Protein AF-A0A0D3JGF8-F1 (afdb_monomer)

Secondary structure (DSSP, 8-state):
----S-------PPPPP---HHHHHHHHHHHHHHHHHHHHHHHHHHHHHHHHHHHHHTHHHHHHHHHHTT---HHHHHHHHHHHHHHHHHHHHHHHH-SSHHHHHHHHHHHHHHHHHHHHTT-TT-HHHHHHHHHHHHHHHHHHHHHHHHHHTS--SS---HHHHHHHHHHHHHHHHHHHHHHHHHHHHHHHHHHHHHHHHHHHHHHTTSSS----

Organism: Emiliania huxleyi (strain CCMP1516) (NCBI:txid280463)

Nearest PDB structures (foldseek):
  5m4y-assembly1_A  TM=3.225E-01  e=1.312E+00  Saccharomyces cerevisiae S288C
  4wpe-assembly1_A-2  TM=2.655E-01  e=8.029E+00  Saccharomyces cerevisiae S288C

Structure (mmCIF, N/CA/C/O backbone):
data_AF-A0A0D3JGF8-F1
#
_entry.id   AF-A0A0D3JGF8-F1
#
loop_
_atom_site.group_PDB
_atom_site.id
_atom_site.type_symbol
_atom_site.label_atom_id
_atom_site.label_alt_id
_atom_site.label_comp_id
_atom_site.label_asym_id
_atom_site.label_entity_id
_atom_site.label_seq_id
_atom_site.pdbx_PDB_ins_code
_atom_site.Cartn_x
_atom_site.Cartn_y
_atom_site.Cartn_z
_atom_site.occupancy
_atom_site.B_iso_or_equiv
_atom_site.auth_seq_id
_atom_site.auth_comp_id
_atom_site.auth_asym_id
_atom_site.auth_atom_id
_atom_site.pdbx_PDB_model_num
ATOM 1 N N . MET A 1 1 ? -3.438 25.442 80.326 1.00 42.72 1 MET A N 1
ATOM 2 C CA . MET A 1 1 ? -4.234 25.866 79.151 1.00 42.72 1 MET A CA 1
ATOM 3 C C . MET A 1 1 ? -3.564 25.322 77.895 1.00 42.72 1 MET A C 1
ATOM 5 O O . MET A 1 1 ? -2.968 26.062 77.124 1.00 42.72 1 MET A O 1
ATOM 9 N N . SER A 1 2 ? -3.590 23.997 77.747 1.00 45.72 2 SER A N 1
ATOM 10 C CA . SER A 1 2 ? -2.617 23.251 76.939 1.00 45.72 2 SER A CA 1
ATOM 11 C C . SER A 1 2 ? -3.347 22.205 76.095 1.00 45.72 2 SER A C 1
ATOM 13 O O . SER A 1 2 ? -3.330 21.027 76.420 1.00 45.72 2 SER A O 1
ATOM 15 N N . SER A 1 3 ? -4.081 22.627 75.066 1.00 42.47 3 SER A N 1
ATOM 16 C CA . SER A 1 3 ? -4.616 21.714 74.031 1.00 42.47 3 SER A CA 1
ATOM 17 C C . SER A 1 3 ? -5.158 22.486 72.832 1.00 42.47 3 SER A C 1
ATOM 19 O O . SER A 1 3 ? -6.232 22.221 72.309 1.00 42.47 3 SER A O 1
ATOM 21 N N . LEU A 1 4 ? -4.406 23.500 72.409 1.00 46.62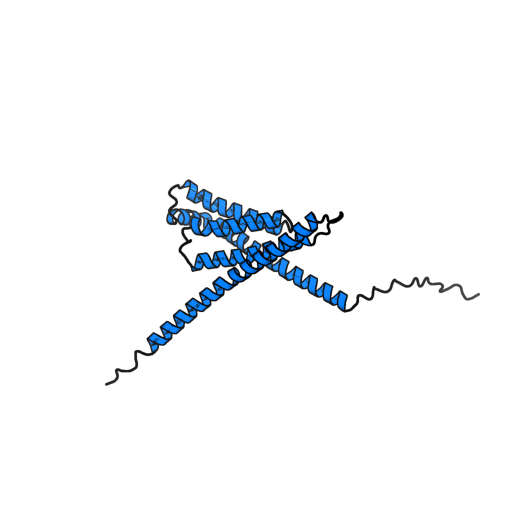 4 LEU A N 1
ATOM 22 C CA . LEU A 1 4 ? -4.720 24.326 71.244 1.00 46.62 4 LEU A CA 1
ATOM 23 C C . LEU A 1 4 ? -3.566 24.243 70.240 1.00 46.62 4 LEU A C 1
ATOM 25 O O . LEU A 1 4 ? -3.062 25.241 69.748 1.00 46.62 4 LEU A O 1
ATOM 29 N N . LYS A 1 5 ? -3.092 23.021 69.992 1.00 46.03 5 LYS A N 1
ATOM 30 C CA . LYS A 1 5 ? -2.238 22.660 68.861 1.00 46.03 5 LYS A CA 1
ATOM 31 C C . LYS A 1 5 ? -2.589 21.228 68.477 1.00 46.03 5 LYS A C 1
ATOM 33 O O . LYS A 1 5 ? -2.702 20.373 69.345 1.00 46.03 5 LYS A O 1
ATOM 38 N N . VAL A 1 6 ? -2.699 20.997 67.174 1.00 47.16 6 VAL A N 1
ATOM 39 C CA . VAL A 1 6 ? -2.878 19.688 66.527 1.00 47.16 6 VAL A CA 1
ATOM 40 C C . VAL A 1 6 ? -4.326 19.167 66.446 1.00 47.16 6 VAL A C 1
ATOM 42 O O . VAL A 1 6 ? -4.568 17.972 66.495 1.00 47.16 6 VAL A O 1
ATOM 45 N N . GLN A 1 7 ? -5.297 20.043 66.164 1.00 40.50 7 GLN A N 1
ATOM 46 C CA . GLN A 1 7 ? -6.367 19.679 65.215 1.00 40.50 7 GLN A CA 1
ATOM 47 C C . GLN A 1 7 ? -5.891 20.009 63.797 1.00 40.50 7 GLN A C 1
ATOM 49 O O . GLN A 1 7 ? -6.476 20.810 63.073 1.00 40.50 7 GLN A O 1
ATOM 54 N N . LEU A 1 8 ? -4.737 19.437 63.443 1.00 45.31 8 LEU A N 1
ATOM 55 C CA . LEU A 1 8 ? -4.291 19.376 62.066 1.00 45.31 8 LEU A CA 1
ATOM 56 C C . LEU A 1 8 ? -5.284 18.457 61.378 1.00 45.31 8 LEU A C 1
ATOM 58 O O . LEU A 1 8 ? -5.324 17.259 61.641 1.00 45.31 8 LEU A O 1
ATOM 62 N N . THR A 1 9 ? -6.120 19.086 60.569 1.00 49.16 9 THR A N 1
ATOM 63 C CA . THR A 1 9 ? -6.939 18.546 59.501 1.00 49.16 9 THR A CA 1
ATOM 64 C C . THR A 1 9 ? -6.175 17.454 58.757 1.00 49.16 9 THR A C 1
ATOM 66 O O . THR A 1 9 ? -5.599 17.675 57.696 1.00 49.16 9 THR A O 1
ATOM 69 N N . GLN A 1 10 ? -6.171 16.246 59.310 1.00 46.28 10 GLN A N 1
ATOM 70 C CA . GLN A 1 10 ? -5.845 15.027 58.598 1.00 46.28 10 GLN A CA 1
ATOM 71 C C . GLN A 1 10 ? -7.090 14.691 57.778 1.00 46.28 10 GLN A C 1
ATOM 73 O O . GLN A 1 10 ? -7.805 13.728 58.039 1.00 46.28 10 GLN A O 1
ATOM 78 N N . ALA A 1 11 ? -7.386 15.562 56.808 1.00 45.41 11 ALA A N 1
ATOM 79 C CA . ALA A 1 11 ? -8.197 15.198 55.668 1.00 45.41 11 ALA A CA 1
ATOM 80 C C . ALA A 1 11 ? -7.433 14.052 55.015 1.00 45.41 11 ALA A C 1
ATOM 82 O O . ALA A 1 11 ? -6.387 14.263 54.401 1.00 45.41 11 ALA A O 1
ATOM 83 N N . ALA A 1 12 ? -7.894 12.832 55.285 1.00 46.31 12 ALA A N 1
ATOM 84 C CA . ALA A 1 12 ? -7.382 11.624 54.682 1.00 46.31 12 ALA A CA 1
ATOM 85 C C . ALA A 1 12 ? -7.295 11.877 53.177 1.00 46.31 12 ALA A C 1
ATOM 87 O O . ALA A 1 12 ? -8.315 12.047 52.507 1.00 46.31 12 ALA A O 1
ATOM 88 N N . ALA A 1 13 ? -6.066 11.984 52.669 1.00 48.72 13 ALA A N 1
ATOM 89 C CA . ALA A 1 13 ? -5.835 12.014 51.241 1.00 48.72 13 ALA A CA 1
ATOM 90 C C . ALA A 1 13 ? -6.558 10.791 50.656 1.00 48.72 13 ALA A C 1
ATOM 92 O O . ALA A 1 13 ? -6.418 9.701 51.225 1.00 48.72 13 ALA A O 1
ATOM 93 N N . PRO A 1 14 ? -7.361 10.946 49.589 1.00 53.66 14 PRO A N 1
ATOM 94 C CA . PRO A 1 14 ? -8.032 9.812 48.979 1.00 53.66 14 PRO A CA 1
ATOM 95 C C . PRO A 1 14 ? -6.962 8.778 48.637 1.00 53.66 14 PRO A C 1
ATOM 97 O O . PRO A 1 14 ? -6.024 9.061 47.889 1.00 53.66 14 PRO A O 1
ATOM 100 N N . SER A 1 15 ? -7.065 7.599 49.252 1.00 54.75 15 SER A N 1
ATOM 101 C CA . SER A 1 15 ? -6.178 6.481 48.959 1.00 54.75 15 SER A CA 1
ATOM 102 C C . SER A 1 15 ? -6.185 6.260 47.446 1.00 54.75 15 SER A C 1
ATOM 104 O O . SER A 1 15 ? -7.280 6.229 46.869 1.00 54.75 15 SER A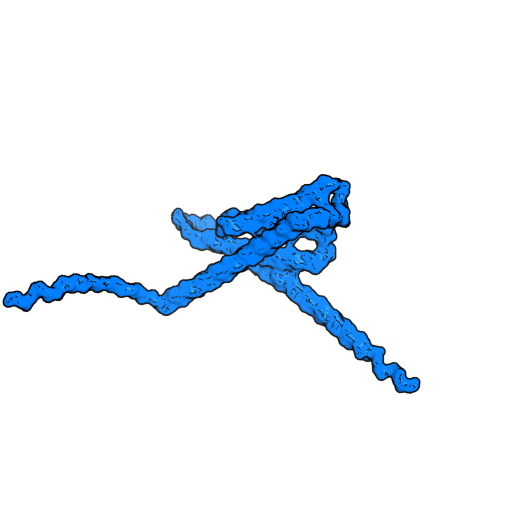 O 1
ATOM 106 N N . PRO A 1 16 ? -5.018 6.119 46.789 1.00 62.28 16 PRO A N 1
ATOM 107 C CA . PRO A 1 16 ? -4.984 5.858 45.359 1.00 62.28 16 PRO A CA 1
ATOM 108 C C . PRO A 1 16 ? -5.857 4.627 45.086 1.00 62.28 16 PRO A C 1
ATOM 110 O O . PRO A 1 16 ? -5.748 3.648 45.833 1.00 62.28 16 PRO A O 1
ATOM 113 N N . PRO A 1 17 ? -6.754 4.669 44.084 1.00 63.62 17 PRO A N 1
ATOM 114 C CA . PRO A 1 17 ? -7.660 3.560 43.827 1.00 63.62 17 PRO A CA 1
ATOM 115 C C . PRO A 1 17 ? -6.829 2.284 43.684 1.00 63.62 17 PRO A C 1
ATOM 117 O O . PRO A 1 17 ? -5.837 2.260 42.949 1.00 63.62 17 PRO A O 1
ATOM 120 N N . SER A 1 18 ? -7.196 1.230 44.414 1.00 66.31 18 SER A N 1
ATOM 121 C CA . SER A 1 18 ? -6.581 -0.091 44.306 1.00 66.31 18 SER A CA 1
ATOM 122 C C . SER A 1 18 ? -6.951 -0.698 42.952 1.00 66.31 18 SER A C 1
ATOM 124 O O . SER A 1 18 ? -7.802 -1.573 42.837 1.00 66.31 18 SER A O 1
ATOM 126 N N . ILE A 1 19 ? -6.320 -0.201 41.885 1.00 65.81 19 ILE A N 1
ATOM 127 C CA . ILE A 1 19 ? -6.439 -0.761 40.543 1.00 65.81 19 ILE A CA 1
ATOM 128 C C . ILE A 1 19 ? -6.022 -2.227 40.657 1.00 65.81 19 ILE A C 1
ATOM 130 O O . ILE A 1 19 ? -4.854 -2.521 40.947 1.00 65.81 19 ILE A O 1
ATOM 134 N N . SER A 1 20 ? -6.997 -3.121 40.476 1.00 82.94 20 SER A N 1
ATOM 135 C CA . SER A 1 20 ? -6.804 -4.564 40.575 1.00 82.94 20 SER A CA 1
ATOM 136 C C . SER A 1 20 ? -5.695 -5.010 39.619 1.00 82.94 20 SER A C 1
ATOM 138 O O . SER A 1 20 ? -5.464 -4.397 38.573 1.00 82.94 20 SER A O 1
ATOM 140 N N . PHE A 1 21 ? -4.985 -6.084 39.965 1.00 78.44 21 PHE A N 1
ATOM 141 C CA . PHE A 1 21 ? -3.920 -6.639 39.120 1.00 78.44 21 PHE A CA 1
ATOM 142 C C . PHE A 1 21 ? -4.392 -6.881 37.673 1.00 78.44 21 PHE A C 1
ATOM 144 O O . PHE A 1 21 ? -3.673 -6.579 36.722 1.00 78.44 21 PHE A O 1
ATOM 151 N N . VAL A 1 22 ? -5.638 -7.341 37.517 1.00 80.06 22 VAL A N 1
ATOM 152 C CA . VAL A 1 22 ? -6.300 -7.555 36.223 1.00 80.06 22 VAL A CA 1
ATOM 153 C C . VAL A 1 22 ? -6.391 -6.260 35.419 1.00 80.06 22 VAL A C 1
ATOM 155 O O . VAL A 1 22 ? -6.106 -6.252 34.224 1.00 80.06 22 VAL A O 1
ATOM 158 N N . GLU A 1 23 ? -6.746 -5.154 36.062 1.00 84.12 23 GLU A N 1
ATOM 159 C CA . GLU A 1 23 ? -6.919 -3.874 35.386 1.00 84.12 23 GLU A CA 1
ATOM 160 C C . GLU A 1 23 ? -5.565 -3.268 34.978 1.00 84.12 23 GLU A C 1
ATOM 162 O O . GLU A 1 23 ? -5.418 -2.776 33.860 1.00 84.12 23 GLU A O 1
ATOM 167 N N . ARG A 1 24 ? -4.522 -3.430 35.808 1.00 80.31 24 ARG A N 1
ATOM 168 C CA . ARG A 1 24 ? -3.139 -3.078 35.425 1.00 80.31 24 ARG A CA 1
ATOM 169 C C . ARG A 1 24 ? -2.655 -3.900 34.231 1.00 80.31 24 ARG A C 1
ATOM 171 O O . ARG A 1 24 ? -2.019 -3.357 33.329 1.00 80.31 24 ARG A O 1
ATOM 178 N N . TYR A 1 25 ? -2.968 -5.197 34.215 1.00 82.12 25 TYR A N 1
ATOM 179 C CA . TYR A 1 25 ? -2.613 -6.086 33.113 1.00 82.12 25 TYR A CA 1
ATOM 180 C C . TYR A 1 25 ? -3.316 -5.679 31.812 1.00 82.12 25 TYR A C 1
ATOM 182 O O . TYR A 1 25 ? -2.654 -5.550 30.784 1.00 82.12 25 TYR A O 1
ATOM 190 N N . LYS A 1 26 ? -4.624 -5.388 31.853 1.00 84.50 26 LYS A N 1
ATOM 191 C CA . LYS A 1 26 ? -5.373 -4.886 30.688 1.00 84.50 26 LYS A CA 1
ATOM 192 C C . LYS A 1 26 ? -4.767 -3.603 30.125 1.00 84.50 26 LYS A C 1
ATOM 194 O O . LYS A 1 26 ? -4.520 -3.540 28.927 1.00 84.50 26 LYS A O 1
ATOM 199 N N . VAL A 1 27 ? -4.473 -2.617 30.976 1.00 83.50 27 VAL A N 1
ATOM 200 C CA . VAL A 1 27 ? -3.862 -1.345 30.546 1.00 83.50 27 VAL A CA 1
ATOM 201 C C . VAL A 1 27 ? -2.505 -1.584 29.881 1.00 83.50 27 VAL A C 1
ATOM 203 O O . VAL A 1 27 ? -2.231 -1.034 28.815 1.00 83.50 27 VAL A O 1
ATOM 206 N N . ALA A 1 28 ? -1.664 -2.443 30.465 1.00 80.06 28 ALA A N 1
ATOM 207 C CA . ALA A 1 28 ? -0.361 -2.776 29.896 1.00 80.06 28 ALA A CA 1
ATOM 208 C C . ALA A 1 28 ? -0.473 -3.506 28.544 1.00 80.06 28 ALA A C 1
ATOM 210 O O . ALA A 1 28 ? 0.322 -3.254 27.634 1.00 80.06 28 ALA A O 1
ATOM 211 N N . VAL A 1 29 ? -1.451 -4.402 28.393 1.00 82.56 29 VAL A N 1
ATOM 212 C CA . VAL A 1 29 ? -1.719 -5.110 27.134 1.00 82.56 29 VAL A CA 1
ATOM 213 C C . VAL A 1 29 ? -2.239 -4.149 26.065 1.00 82.56 29 VAL A C 1
ATOM 215 O O . VAL A 1 29 ? -1.703 -4.144 24.958 1.00 82.56 29 VAL A O 1
ATOM 218 N N . GLU A 1 30 ? -3.204 -3.292 26.396 1.00 82.75 30 GLU A N 1
ATOM 219 C CA . GLU A 1 30 ? -3.773 -2.299 25.476 1.00 82.75 30 GLU A CA 1
ATOM 220 C C . GLU A 1 30 ? -2.695 -1.322 24.984 1.00 82.75 30 GLU A C 1
ATOM 222 O O . GLU A 1 30 ? -2.578 -1.063 23.787 1.00 82.75 30 GLU A O 1
ATOM 227 N N . ALA A 1 31 ? -1.819 -0.855 25.881 1.00 79.25 31 ALA A N 1
ATOM 228 C CA . ALA A 1 31 ? -0.688 -0.001 25.523 1.00 79.25 31 ALA A CA 1
ATOM 229 C C . ALA A 1 31 ? 0.267 -0.685 24.528 1.00 79.25 31 ALA A C 1
ATOM 231 O O . ALA A 1 31 ? 0.696 -0.071 23.549 1.00 79.25 31 ALA A O 1
ATOM 232 N N . ARG A 1 32 ? 0.572 -1.976 24.730 1.00 79.25 32 ARG A N 1
ATOM 233 C CA . ARG A 1 32 ? 1.415 -2.750 23.801 1.00 79.25 32 ARG A CA 1
ATOM 234 C C . ARG A 1 32 ? 0.742 -2.965 22.450 1.00 79.25 32 ARG A C 1
ATOM 236 O O . ARG A 1 32 ? 1.424 -2.928 21.428 1.00 79.25 32 ARG A O 1
ATOM 243 N N . ILE A 1 33 ? -0.563 -3.220 22.438 1.00 79.94 33 ILE A N 1
ATOM 244 C CA . ILE A 1 33 ? -1.342 -3.375 21.205 1.00 79.94 33 ILE A CA 1
ATOM 245 C C . ILE A 1 33 ? -1.317 -2.058 20.424 1.00 79.94 33 ILE A C 1
ATOM 247 O O . ILE A 1 33 ? -0.903 -2.048 19.265 1.00 79.94 33 ILE A O 1
ATOM 251 N N . ASN A 1 34 ? -1.624 -0.939 21.080 1.00 80.69 34 ASN A N 1
ATOM 252 C CA . ASN A 1 34 ? -1.587 0.389 20.471 1.00 80.69 34 ASN A CA 1
ATOM 253 C C . ASN A 1 34 ? -0.207 0.732 19.903 1.00 80.69 34 ASN A C 1
ATOM 255 O O . ASN A 1 34 ? -0.116 1.188 18.765 1.00 80.69 34 ASN A O 1
ATOM 259 N N . LEU A 1 35 ? 0.873 0.433 20.632 1.00 84.31 35 LEU A N 1
ATOM 260 C CA . LEU A 1 35 ? 2.232 0.662 20.142 1.00 84.31 35 LEU A CA 1
ATOM 261 C C . LEU A 1 35 ? 2.517 -0.112 18.850 1.00 84.31 35 LEU A C 1
ATOM 263 O O . LEU A 1 35 ? 3.026 0.468 17.895 1.00 84.31 35 LEU A O 1
ATOM 267 N N . LYS A 1 36 ? 2.159 -1.402 18.785 1.00 85.50 36 LYS A N 1
ATOM 268 C CA . LYS A 1 36 ? 2.354 -2.216 17.572 1.00 85.50 36 LYS A CA 1
ATOM 269 C C . LYS A 1 36 ? 1.635 -1.612 16.370 1.00 85.50 36 LYS A C 1
ATOM 271 O O . LYS A 1 36 ? 2.197 -1.584 15.280 1.00 85.50 36 LYS A O 1
ATOM 276 N N . HIS A 1 37 ? 0.416 -1.115 16.567 1.00 82.44 37 HIS A N 1
ATOM 277 C CA . HIS A 1 37 ? -0.361 -0.497 15.497 1.00 82.44 37 HIS A CA 1
ATOM 278 C C . HIS A 1 37 ? 0.215 0.846 15.053 1.00 82.44 37 HIS A C 1
ATOM 280 O O . HIS A 1 37 ? 0.275 1.104 13.853 1.00 82.44 37 HIS A O 1
ATOM 286 N N . VAL A 1 38 ? 0.690 1.669 15.990 1.00 86.38 38 VAL A N 1
ATOM 287 C CA . VAL A 1 38 ? 1.372 2.930 15.671 1.00 86.38 38 VAL A CA 1
ATOM 288 C C . VAL A 1 38 ? 2.652 2.662 14.887 1.00 86.38 38 VAL A C 1
ATOM 290 O O . VAL A 1 38 ? 2.858 3.266 13.840 1.00 86.38 38 VAL A O 1
ATOM 293 N N . VAL A 1 39 ? 3.475 1.711 15.333 1.00 87.81 39 VAL A N 1
ATOM 294 C CA . VAL A 1 39 ? 4.715 1.347 14.636 1.00 87.81 39 VAL A CA 1
ATOM 295 C C . VAL A 1 39 ? 4.412 0.793 13.244 1.00 87.81 39 VAL A C 1
ATOM 297 O O . VAL A 1 39 ? 5.001 1.258 12.277 1.00 87.81 39 VAL A O 1
ATOM 300 N N . ALA A 1 40 ? 3.457 -0.133 13.107 1.00 87.38 40 ALA A N 1
ATOM 301 C CA . ALA A 1 40 ? 3.073 -0.673 11.802 1.00 87.38 40 ALA A CA 1
ATOM 302 C C . ALA A 1 40 ? 2.574 0.424 10.847 1.00 87.38 40 ALA A C 1
ATOM 304 O O . ALA A 1 40 ? 2.971 0.460 9.685 1.00 87.38 40 ALA A O 1
ATOM 305 N N . LYS A 1 41 ? 1.746 1.349 11.347 1.00 90.69 41 LYS A N 1
ATOM 306 C CA . LYS A 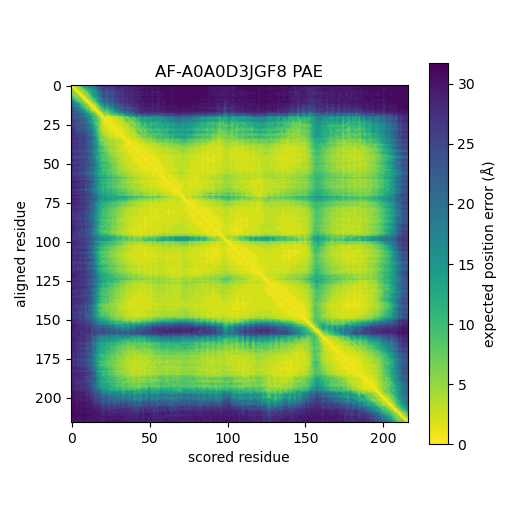1 41 ? 1.263 2.505 10.587 1.00 90.69 41 LYS A CA 1
ATOM 307 C C . LYS A 1 41 ? 2.422 3.387 10.117 1.00 90.69 41 LYS A C 1
ATOM 309 O O . LYS A 1 41 ? 2.462 3.746 8.947 1.00 90.69 41 LYS A O 1
ATOM 314 N N . LEU A 1 42 ? 3.361 3.711 11.007 1.00 92.62 42 LEU A N 1
ATOM 315 C CA . LEU A 1 42 ? 4.524 4.537 10.679 1.00 92.62 42 LEU A CA 1
ATOM 316 C C . LEU A 1 42 ? 5.454 3.858 9.676 1.00 92.62 42 LEU A C 1
ATOM 318 O O . LEU A 1 42 ? 5.909 4.526 8.760 1.00 92.62 42 LEU A O 1
ATOM 322 N N . LEU A 1 43 ? 5.700 2.553 9.810 1.00 93.31 43 LEU A N 1
ATOM 323 C CA . LEU A 1 43 ? 6.528 1.802 8.864 1.00 93.31 43 LEU A CA 1
ATOM 324 C C . LEU A 1 43 ? 5.914 1.797 7.462 1.00 93.31 43 LEU A C 1
ATOM 326 O O . LEU A 1 43 ? 6.614 2.081 6.499 1.00 93.31 43 LEU A O 1
ATOM 330 N N . ILE A 1 44 ? 4.604 1.556 7.352 1.00 92.12 44 ILE A N 1
ATOM 331 C CA . ILE A 1 44 ? 3.901 1.599 6.062 1.00 92.12 44 ILE A CA 1
ATOM 332 C C . ILE A 1 44 ? 3.948 3.005 5.457 1.00 92.12 44 ILE A C 1
ATOM 334 O O . ILE A 1 44 ? 4.263 3.157 4.282 1.00 92.12 44 ILE A O 1
ATOM 338 N N . VAL A 1 45 ? 3.667 4.041 6.252 1.00 94.50 45 VAL A N 1
ATOM 339 C CA . VAL A 1 45 ? 3.761 5.437 5.794 1.00 94.50 45 VAL A CA 1
ATOM 340 C C . VAL A 1 45 ? 5.187 5.763 5.344 1.00 94.50 45 VAL A C 1
ATOM 342 O O . VAL A 1 45 ? 5.359 6.375 4.295 1.00 94.50 45 VAL A O 1
ATOM 345 N N . ALA A 1 46 ? 6.199 5.320 6.092 1.00 95.56 46 ALA A N 1
ATOM 346 C CA . ALA A 1 46 ? 7.599 5.532 5.752 1.00 95.56 46 ALA A CA 1
ATOM 347 C C . ALA A 1 46 ? 7.963 4.895 4.407 1.00 95.56 46 ALA A C 1
ATOM 349 O O . ALA A 1 46 ? 8.617 5.560 3.617 1.00 95.56 46 ALA A O 1
ATOM 350 N N . THR A 1 47 ? 7.480 3.684 4.101 1.00 94.62 47 THR A N 1
ATOM 351 C CA . THR A 1 47 ? 7.700 3.035 2.794 1.00 94.62 47 THR A CA 1
ATOM 352 C C . THR A 1 47 ? 7.216 3.901 1.628 1.00 94.62 47 THR A C 1
ATOM 354 O O . THR A 1 47 ? 7.938 4.085 0.653 1.00 94.62 47 THR A O 1
ATOM 357 N N . PHE A 1 48 ? 6.018 4.486 1.725 1.00 95.75 48 PHE A N 1
ATOM 358 C CA . PHE A 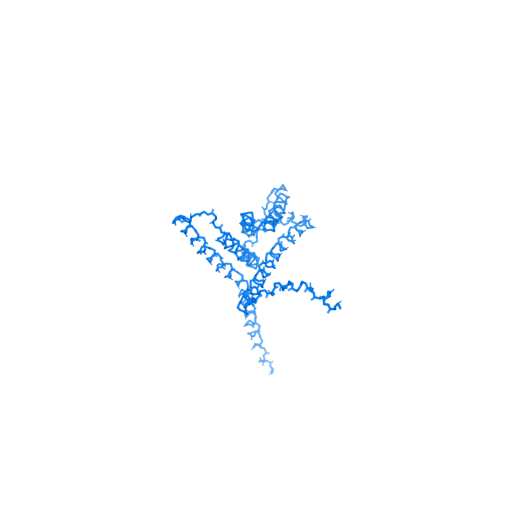1 48 ? 5.484 5.340 0.654 1.00 95.75 48 PHE A CA 1
ATOM 359 C C . PHE A 1 48 ? 6.146 6.715 0.591 1.00 95.75 48 PHE A C 1
ATOM 361 O O . PHE A 1 48 ? 6.305 7.274 -0.491 1.00 95.75 48 PHE A O 1
ATOM 368 N N . VAL A 1 49 ? 6.543 7.272 1.736 1.00 96.00 49 VAL A N 1
ATOM 369 C CA . VAL A 1 49 ? 7.305 8.527 1.773 1.00 96.00 49 VAL A CA 1
ATOM 370 C C . VAL A 1 49 ? 8.694 8.327 1.167 1.00 96.00 49 VAL A C 1
ATOM 372 O O . VAL A 1 49 ? 9.139 9.161 0.387 1.00 96.00 49 VAL A O 1
ATOM 375 N N . GLU A 1 50 ? 9.366 7.222 1.484 1.00 96.50 50 GLU A N 1
ATOM 376 C CA . GLU A 1 50 ? 10.646 6.849 0.886 1.00 96.50 50 GLU A CA 1
ATOM 377 C C . GLU A 1 50 ? 10.525 6.699 -0.635 1.00 96.50 50 GLU A C 1
ATOM 379 O O . GLU A 1 50 ? 11.336 7.263 -1.365 1.00 96.50 50 GLU A O 1
ATOM 384 N N . ASP A 1 51 ? 9.496 6.002 -1.126 1.00 94.12 51 ASP A N 1
ATOM 385 C CA . ASP A 1 51 ? 9.253 5.827 -2.563 1.00 94.12 51 ASP A CA 1
ATOM 386 C C . ASP A 1 51 ? 8.966 7.163 -3.267 1.00 94.12 51 ASP A C 1
ATOM 388 O O . ASP A 1 51 ? 9.595 7.479 -4.279 1.00 94.12 51 ASP A O 1
ATOM 392 N N . ALA A 1 52 ? 8.128 8.014 -2.669 1.00 95.38 52 ALA A N 1
ATOM 393 C CA . ALA A 1 52 ? 7.882 9.373 -3.145 1.00 95.38 52 ALA A CA 1
ATOM 394 C C . ALA A 1 52 ? 9.179 10.200 -3.229 1.00 95.38 52 ALA A C 1
ATOM 396 O O . ALA A 1 52 ? 9.456 10.836 -4.248 1.00 95.38 52 ALA A O 1
ATOM 397 N N . LEU A 1 53 ? 10.016 10.159 -2.188 1.00 96.25 53 LEU A N 1
ATOM 398 C CA . LEU A 1 53 ? 11.318 10.829 -2.190 1.00 96.25 53 LEU A CA 1
ATOM 399 C C . LEU A 1 53 ? 12.258 10.241 -3.243 1.00 96.25 53 LEU A C 1
ATOM 401 O O . LEU A 1 53 ? 12.965 10.988 -3.916 1.00 96.25 53 LEU A O 1
ATOM 405 N N . ARG A 1 54 ? 12.245 8.920 -3.437 1.00 94.88 54 ARG A N 1
ATOM 406 C CA . ARG A 1 54 ? 13.029 8.259 -4.480 1.00 94.88 54 ARG A CA 1
ATOM 407 C C . ARG A 1 54 ? 12.633 8.777 -5.854 1.00 94.88 54 ARG A C 1
ATOM 409 O O . ARG A 1 54 ? 13.513 9.143 -6.628 1.00 94.88 54 ARG A O 1
ATOM 416 N N . VAL A 1 55 ? 11.336 8.852 -6.153 1.00 95.31 55 VAL A N 1
ATOM 417 C CA . VAL A 1 55 ? 10.830 9.412 -7.415 1.00 95.31 55 VAL A CA 1
ATOM 418 C C . VAL A 1 55 ? 11.263 10.867 -7.572 1.00 95.31 55 VAL A C 1
ATOM 420 O O . VAL A 1 55 ? 11.711 11.248 -8.650 1.00 95.31 55 VAL A O 1
ATOM 423 N N . LEU A 1 56 ? 11.187 11.665 -6.504 1.00 95.38 56 LEU A N 1
ATOM 424 C CA . LEU A 1 56 ? 11.579 13.073 -6.529 1.00 95.38 56 LEU A CA 1
ATOM 425 C C . LEU A 1 56 ? 13.075 13.255 -6.829 1.00 95.38 56 LEU A C 1
ATOM 427 O O . LEU A 1 56 ? 13.438 14.046 -7.696 1.00 95.38 56 LEU A O 1
ATOM 431 N N . PHE A 1 57 ? 13.945 12.508 -6.146 1.00 97.19 57 PHE A N 1
ATOM 432 C CA . PHE A 1 57 ? 15.396 12.628 -6.314 1.00 97.19 57 PHE A CA 1
ATOM 433 C C . PHE A 1 57 ? 15.924 11.942 -7.576 1.00 97.19 57 PHE A C 1
ATOM 435 O O . PHE A 1 57 ? 16.977 12.320 -8.081 1.00 97.19 57 PHE A O 1
ATOM 442 N N . THR A 1 58 ? 15.199 10.958 -8.109 1.00 95.88 58 THR A N 1
ATOM 443 C CA . THR A 1 58 ? 15.583 10.219 -9.324 1.00 95.88 58 THR A CA 1
ATOM 444 C C . THR A 1 58 ? 14.674 10.528 -10.509 1.00 95.88 58 THR A C 1
ATOM 446 O O . THR A 1 58 ? 14.557 9.721 -11.426 1.00 95.88 58 THR A O 1
ATOM 449 N N . PHE A 1 59 ? 14.043 11.705 -10.528 1.00 94.69 59 PHE A N 1
ATOM 450 C CA . PHE A 1 59 ? 12.974 12.022 -11.477 1.00 94.69 59 PHE A CA 1
ATOM 451 C C . PHE A 1 59 ? 13.364 11.807 -12.950 1.00 94.69 59 PHE A C 1
ATOM 453 O O . PHE A 1 59 ? 12.600 11.211 -13.703 1.00 94.69 59 PHE A O 1
ATOM 460 N N . GLY A 1 60 ? 14.583 12.187 -13.352 1.00 93.81 60 GLY A N 1
ATOM 461 C CA . GLY A 1 60 ? 15.076 11.936 -14.715 1.00 93.81 60 GLY A CA 1
ATOM 462 C C . GLY A 1 60 ? 15.190 10.444 -15.062 1.00 93.81 60 GLY A C 1
ATOM 463 O O . GLY A 1 60 ? 14.839 10.029 -16.163 1.00 93.81 60 GLY A O 1
ATOM 464 N N . VAL A 1 61 ? 15.590 9.610 -14.097 1.00 94.94 61 VAL A N 1
ATOM 465 C CA . VAL A 1 61 ? 15.618 8.145 -14.256 1.00 94.94 61 VAL A CA 1
ATOM 466 C C . VAL A 1 61 ? 14.199 7.593 -14.388 1.00 94.94 61 VAL A C 1
ATOM 468 O O . VAL A 1 61 ? 13.962 6.667 -15.164 1.00 94.94 61 VAL A O 1
ATOM 471 N N . GLN A 1 62 ? 13.231 8.182 -13.681 1.00 94.62 62 GLN A N 1
ATOM 472 C CA . GLN A 1 62 ? 11.824 7.802 -13.805 1.00 94.62 62 GLN A CA 1
ATOM 473 C C . GLN A 1 62 ? 11.260 8.151 -15.185 1.00 94.62 62 GLN A C 1
ATOM 475 O O . GLN A 1 62 ? 10.563 7.326 -15.771 1.00 94.62 62 GLN A O 1
ATOM 480 N N . GLN A 1 63 ? 11.612 9.313 -15.742 1.00 95.00 63 GLN A N 1
ATOM 481 C CA . GLN A 1 63 ? 11.225 9.689 -17.107 1.00 95.00 63 GLN A CA 1
ATOM 482 C C . GLN A 1 63 ? 11.758 8.683 -18.135 1.00 95.00 63 GLN A C 1
ATOM 484 O O . GLN A 1 63 ? 10.987 8.161 -18.937 1.00 95.00 63 GLN A O 1
ATOM 489 N N . GLN A 1 64 ? 13.044 8.330 -18.050 1.00 94.69 64 GLN A N 1
ATOM 490 C CA . GLN A 1 64 ? 13.640 7.314 -18.922 1.00 94.69 64 GLN A CA 1
ATOM 491 C C . GLN A 1 64 ? 12.988 5.934 -18.727 1.00 94.69 64 GLN A C 1
ATOM 493 O O . GLN A 1 64 ? 12.774 5.192 -19.683 1.00 94.69 64 GLN A O 1
ATOM 498 N N . SER A 1 65 ? 12.616 5.587 -17.493 1.00 93.38 65 SER A N 1
ATOM 499 C CA . SER A 1 65 ? 11.910 4.334 -17.207 1.00 93.38 65 SER A CA 1
ATOM 500 C C . SER A 1 65 ? 10.530 4.286 -17.872 1.00 93.38 65 SER A C 1
ATOM 502 O O . SER A 1 65 ? 10.113 3.219 -18.315 1.00 93.38 65 SER A O 1
ATOM 504 N N . MET A 1 66 ? 9.833 5.423 -17.992 1.00 95.50 66 MET A N 1
ATOM 505 C CA . MET A 1 66 ? 8.563 5.501 -18.728 1.00 95.50 66 MET A CA 1
ATOM 506 C C . MET A 1 66 ? 8.753 5.303 -20.234 1.00 95.50 66 MET A C 1
ATOM 508 O O . MET A 1 66 ? 7.930 4.648 -20.872 1.00 95.50 66 MET A O 1
ATOM 512 N N . GLU A 1 67 ? 9.837 5.825 -20.800 1.00 94.06 67 GLU A N 1
ATOM 513 C CA . GLU A 1 67 ? 10.182 5.584 -22.202 1.00 94.06 67 GLU A CA 1
ATOM 514 C C . GLU A 1 67 ? 10.424 4.089 -22.461 1.00 94.06 67 GLU A C 1
ATOM 516 O O . GLU A 1 67 ? 9.814 3.506 -23.356 1.00 94.06 67 GLU A O 1
ATOM 521 N N . ILE A 1 68 ? 11.223 3.439 -21.607 1.00 94.12 68 ILE A N 1
ATOM 522 C CA . ILE A 1 68 ? 11.517 1.998 -21.692 1.00 94.12 68 ILE A CA 1
ATOM 523 C C . ILE A 1 68 ? 10.255 1.147 -21.484 1.00 94.12 68 ILE A C 1
ATOM 525 O O . ILE A 1 68 ? 10.097 0.110 -22.127 1.00 94.12 68 ILE A O 1
ATOM 529 N N . ALA A 1 69 ? 9.336 1.584 -20.618 1.00 91.94 69 ALA A N 1
ATOM 530 C CA . ALA A 1 69 ? 8.063 0.904 -20.380 1.00 91.94 69 ALA A CA 1
ATOM 531 C C . ALA A 1 69 ? 7.100 0.955 -21.586 1.00 91.94 69 ALA A C 1
ATOM 533 O O . ALA A 1 69 ? 6.079 0.269 -21.574 1.00 91.94 69 ALA A O 1
ATOM 534 N N . GLY A 1 70 ? 7.418 1.728 -22.633 1.00 92.44 70 GLY A N 1
ATOM 535 C CA . GLY A 1 70 ? 6.654 1.777 -23.881 1.00 92.44 70 GLY A CA 1
ATOM 536 C C . GLY A 1 70 ? 5.654 2.931 -23.974 1.00 92.44 70 GLY A C 1
ATOM 537 O O . GLY A 1 70 ? 4.794 2.925 -24.857 1.00 92.44 70 GLY A O 1
ATOM 538 N N . TRP A 1 71 ? 5.745 3.937 -23.098 1.00 94.00 71 TRP A N 1
ATOM 539 C CA . TRP A 1 71 ? 4.923 5.141 -23.220 1.00 94.00 71 TRP A CA 1
ATOM 540 C C . TRP A 1 71 ? 5.423 6.005 -24.382 1.00 94.00 71 TRP A C 1
ATOM 542 O O . TRP A 1 71 ? 6.567 6.447 -24.394 1.00 94.00 71 TRP A O 1
ATOM 552 N N . THR A 1 72 ? 4.563 6.275 -25.363 1.00 90.62 72 THR A N 1
ATOM 553 C CA .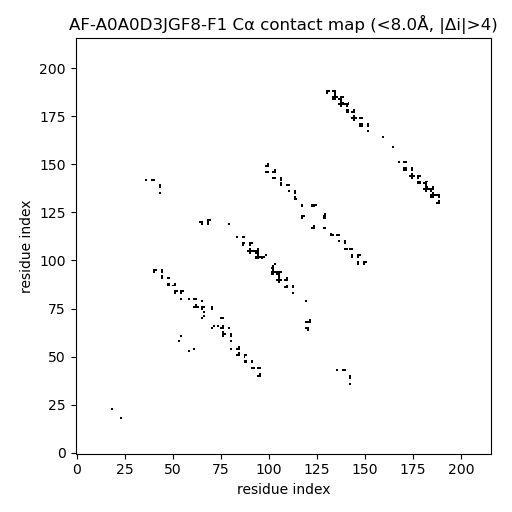 THR A 1 72 ? 4.956 6.939 -26.621 1.00 90.62 72 THR A CA 1
ATOM 554 C C . THR A 1 72 ? 4.984 8.466 -26.549 1.00 90.62 72 THR A C 1
ATOM 556 O O . THR A 1 72 ? 5.600 9.109 -27.394 1.00 90.62 72 THR A O 1
ATOM 559 N N . SER A 1 73 ? 4.310 9.066 -25.564 1.00 93.38 73 SER A N 1
ATOM 560 C CA . SER A 1 73 ? 4.215 10.522 -25.431 1.00 93.38 73 SER A CA 1
ATOM 561 C C . SER A 1 73 ? 5.215 11.058 -24.399 1.00 93.38 73 SER A C 1
ATOM 563 O O . SER A 1 73 ? 5.130 10.661 -23.234 1.00 93.38 73 SER A O 1
ATOM 565 N N . PRO A 1 74 ? 6.074 12.035 -24.758 1.00 90.62 74 PRO A N 1
ATOM 566 C CA . PRO A 1 74 ? 6.999 12.680 -23.819 1.00 90.62 74 PRO A CA 1
ATOM 567 C C . PRO A 1 74 ? 6.304 13.342 -22.621 1.00 90.62 74 PRO A C 1
ATOM 569 O O . PRO A 1 74 ? 6.853 13.423 -21.522 1.00 90.62 74 PRO A O 1
ATOM 572 N N . ALA A 1 75 ? 5.059 13.793 -22.807 1.00 94.50 75 ALA A N 1
ATOM 573 C CA . ALA A 1 75 ? 4.263 14.338 -21.713 1.00 94.50 75 ALA A CA 1
ATOM 574 C C . ALA A 1 75 ? 3.975 13.270 -20.645 1.00 94.50 75 ALA A C 1
ATOM 576 O O . ALA A 1 75 ? 4.070 13.550 -19.451 1.00 94.50 75 ALA A O 1
ATOM 577 N N . LEU A 1 76 ? 3.684 12.029 -21.056 1.00 94.06 76 LEU A N 1
ATOM 578 C CA . LEU A 1 76 ? 3.411 10.924 -20.132 1.00 94.06 76 LEU A CA 1
ATOM 579 C C . LEU A 1 76 ? 4.650 10.522 -19.335 1.00 94.06 76 LEU A C 1
ATOM 581 O O . LEU A 1 76 ? 4.515 10.175 -18.164 1.00 94.06 76 LEU A O 1
ATOM 585 N N . HIS A 1 77 ? 5.848 10.666 -19.912 1.00 93.81 77 HIS A N 1
ATOM 586 C CA . HIS A 1 77 ? 7.102 10.418 -19.193 1.00 93.81 77 HIS A CA 1
ATOM 587 C C . HIS A 1 77 ? 7.250 11.306 -17.960 1.00 93.81 77 HIS A C 1
ATOM 589 O O . HIS A 1 77 ? 7.864 10.895 -16.986 1.00 93.81 77 HIS A O 1
ATOM 595 N N . THR A 1 78 ? 6.658 12.501 -17.984 1.00 94.50 78 THR A N 1
ATOM 596 C CA . THR A 1 78 ? 6.706 13.465 -16.878 1.00 94.50 78 THR A CA 1
ATOM 597 C C . THR A 1 78 ? 5.465 13.367 -15.988 1.00 94.50 78 THR A C 1
ATOM 599 O O . THR A 1 78 ? 5.573 13.388 -14.764 1.00 94.50 78 THR A O 1
ATOM 602 N N . LEU A 1 79 ? 4.277 13.221 -16.582 1.00 96.06 79 LEU A N 1
ATOM 603 C CA . LEU A 1 79 ? 3.014 13.172 -15.843 1.00 96.06 79 LEU A CA 1
ATOM 604 C C . LEU A 1 79 ? 2.881 11.919 -14.972 1.00 96.06 79 LEU A C 1
ATOM 606 O O . LEU A 1 79 ? 2.350 12.018 -13.870 1.00 96.06 79 LEU A O 1
ATOM 610 N N . LEU A 1 80 ? 3.360 10.757 -15.425 1.00 95.75 80 LEU A N 1
ATOM 611 C CA . LEU A 1 80 ? 3.226 9.502 -14.678 1.00 95.75 80 LEU A CA 1
ATOM 612 C C . LEU A 1 80 ? 4.090 9.474 -13.401 1.00 95.75 80 LEU A C 1
ATOM 614 O O . LEU A 1 80 ? 3.544 9.183 -12.332 1.00 95.75 80 LEU A O 1
ATOM 618 N N . PRO A 1 81 ? 5.379 9.868 -13.425 1.00 95.50 81 PRO A N 1
ATOM 619 C CA . PRO A 1 81 ? 6.149 10.048 -12.198 1.00 95.50 81 PRO A CA 1
ATOM 620 C C . PRO A 1 81 ? 5.572 11.136 -11.280 1.00 95.50 81 PRO A C 1
ATOM 622 O O . PRO A 1 81 ? 5.521 10.938 -10.068 1.00 95.50 81 PRO A O 1
ATOM 625 N N . LEU A 1 82 ? 5.056 12.252 -11.811 1.00 96.31 82 LEU A N 1
ATOM 626 C CA . LEU A 1 82 ? 4.379 13.263 -10.980 1.00 96.31 82 LEU A CA 1
ATOM 627 C C . LEU A 1 82 ? 3.107 12.719 -10.318 1.00 96.31 82 LEU A C 1
ATOM 629 O O . LEU A 1 82 ? 2.862 12.989 -9.143 1.00 96.31 82 LEU A O 1
ATOM 633 N N . LEU A 1 83 ? 2.322 11.921 -11.044 1.00 96.12 83 LEU A N 1
ATOM 634 C CA . LEU A 1 83 ? 1.156 11.231 -10.500 1.00 96.12 83 LEU A CA 1
ATOM 635 C C . LEU A 1 83 ? 1.572 10.279 -9.377 1.00 96.12 83 LEU A C 1
ATOM 637 O O . LEU A 1 83 ? 0.935 10.277 -8.326 1.00 96.12 83 LEU A O 1
ATOM 641 N N . SER A 1 84 ? 2.662 9.528 -9.562 1.00 95.50 84 SER A N 1
ATOM 642 C CA . SER A 1 84 ? 3.198 8.653 -8.515 1.00 95.50 84 SER A CA 1
ATOM 643 C C . SER A 1 84 ? 3.561 9.430 -7.254 1.00 95.50 84 SER A C 1
ATOM 645 O O . SER A 1 84 ? 3.171 9.037 -6.156 1.00 95.50 84 SER A O 1
ATOM 647 N N . LEU A 1 85 ? 4.222 10.579 -7.407 1.00 96.62 85 LEU A N 1
ATOM 648 C CA . LEU A 1 85 ? 4.608 11.435 -6.295 1.00 96.62 85 LEU A CA 1
ATOM 649 C C . LEU A 1 85 ? 3.370 11.960 -5.557 1.00 96.62 85 LEU A C 1
ATOM 651 O O . LEU A 1 85 ? 3.314 11.919 -4.326 1.00 96.62 85 LEU A O 1
ATOM 655 N N . ALA A 1 86 ? 2.361 12.411 -6.306 1.00 97.25 86 ALA A N 1
ATOM 656 C CA . ALA A 1 86 ? 1.125 12.959 -5.761 1.00 97.25 86 ALA A CA 1
ATOM 657 C C . ALA A 1 86 ? 0.304 11.901 -5.010 1.00 97.25 86 ALA A C 1
ATOM 659 O O . ALA A 1 86 ? -0.101 12.135 -3.872 1.00 97.25 86 ALA A O 1
ATOM 660 N N . VAL A 1 87 ? 0.085 10.732 -5.618 1.00 97.12 87 VAL A N 1
ATOM 661 C CA . VAL A 1 87 ? -0.709 9.640 -5.036 1.00 97.12 87 VAL A CA 1
ATOM 662 C C . VAL A 1 87 ? -0.054 9.107 -3.766 1.00 97.12 87 VAL A C 1
ATOM 664 O O . VAL A 1 87 ? -0.731 8.949 -2.750 1.00 97.12 87 VAL A O 1
ATOM 667 N N . GLN A 1 88 ? 1.261 8.888 -3.791 1.00 96.31 88 GLN A N 1
ATOM 668 C CA . GLN A 1 88 ? 1.989 8.356 -2.642 1.00 96.31 88 GLN A CA 1
ATOM 669 C C . GLN A 1 88 ? 2.066 9.361 -1.496 1.00 96.31 88 GLN A C 1
ATOM 671 O O . GLN A 1 88 ? 1.766 9.006 -0.357 1.00 96.31 88 GLN A O 1
ATOM 676 N N . SER A 1 89 ? 2.359 10.631 -1.791 1.00 96.62 89 SER A N 1
ATOM 677 C CA . SER A 1 89 ? 2.390 11.690 -0.774 1.00 96.62 89 SER A CA 1
ATOM 678 C C . SER A 1 89 ? 1.005 11.920 -0.166 1.00 96.62 89 SER A C 1
ATOM 680 O O . SER A 1 89 ? 0.858 11.945 1.054 1.00 96.62 89 SER A O 1
ATOM 682 N N . CYS A 1 90 ? -0.035 12.037 -0.998 1.00 96.31 90 CYS A N 1
ATOM 683 C CA . CYS A 1 90 ? -1.405 12.246 -0.532 1.00 96.31 90 CYS A CA 1
ATOM 684 C C . CYS A 1 90 ? -1.915 11.047 0.277 1.00 96.31 90 CYS A C 1
ATOM 686 O O . CYS A 1 90 ? -2.431 11.221 1.381 1.00 96.31 90 CYS A O 1
ATOM 688 N N . GLY A 1 91 ? -1.720 9.827 -0.229 1.00 95.94 91 GLY A N 1
ATOM 689 C CA . GLY A 1 91 ? -2.117 8.604 0.457 1.00 95.94 91 GLY A CA 1
ATOM 690 C C . GLY A 1 91 ? -1.411 8.440 1.802 1.00 95.94 91 GLY A C 1
ATOM 691 O O . GLY A 1 91 ? -2.072 8.206 2.813 1.00 95.94 91 GLY A O 1
ATOM 692 N N . ALA A 1 92 ? -0.092 8.644 1.844 1.00 95.50 92 ALA A N 1
ATOM 693 C CA . ALA A 1 92 ? 0.696 8.569 3.073 1.00 95.50 92 ALA A CA 1
ATOM 694 C C . ALA A 1 92 ? 0.249 9.613 4.110 1.00 95.50 92 ALA A C 1
ATOM 696 O O . ALA A 1 92 ? 0.065 9.279 5.284 1.00 95.50 92 ALA A O 1
ATOM 697 N N . LEU A 1 93 ? 0.004 10.857 3.681 1.00 95.25 93 LEU A N 1
ATOM 698 C CA . LEU A 1 93 ? -0.500 11.923 4.549 1.00 95.25 93 LEU A CA 1
ATOM 699 C C . LEU A 1 93 ? -1.900 11.617 5.086 1.00 95.25 93 LEU A C 1
ATOM 701 O O . LEU A 1 93 ? -2.138 11.800 6.277 1.00 95.25 93 LEU A O 1
ATOM 705 N N . LEU A 1 94 ? -2.814 11.118 4.251 1.00 95.00 94 LEU A N 1
ATOM 706 C CA . LEU A 1 94 ? -4.169 10.742 4.667 1.00 95.00 94 LEU A CA 1
ATOM 707 C C . LEU A 1 94 ? -4.159 9.610 5.695 1.00 95.00 94 LEU A C 1
ATOM 709 O O . LEU A 1 94 ? -4.853 9.696 6.714 1.00 95.00 94 LEU A O 1
ATOM 713 N N . VAL A 1 95 ? -3.336 8.582 5.458 1.00 93.69 95 VAL A N 1
ATOM 714 C CA . VAL A 1 95 ? -3.119 7.502 6.422 1.00 93.69 95 VAL A CA 1
ATOM 715 C C . VAL A 1 95 ? -2.587 8.080 7.724 1.00 93.69 95 VAL A C 1
ATOM 717 O O . VAL A 1 95 ? -3.137 7.778 8.779 1.00 93.69 95 VAL A O 1
ATOM 720 N N . LEU A 1 96 ? -1.562 8.934 7.686 1.00 92.25 96 LEU A N 1
ATOM 721 C CA . LEU A 1 96 ? -0.948 9.498 8.886 1.00 92.25 96 LEU A CA 1
ATOM 722 C C . LEU A 1 96 ? -1.919 10.380 9.686 1.00 92.25 96 LEU A C 1
ATOM 724 O O . LEU A 1 96 ? -2.087 10.160 10.887 1.00 92.25 96 LEU A O 1
ATOM 728 N N . ALA A 1 97 ? -2.583 11.319 9.012 1.00 88.19 97 ALA A N 1
ATOM 729 C CA . ALA A 1 97 ? -3.389 12.379 9.611 1.00 88.19 97 ALA A CA 1
ATOM 730 C C . ALA A 1 97 ? -4.703 11.890 10.231 1.00 88.19 97 ALA A C 1
ATOM 732 O O . ALA A 1 97 ? -5.232 12.537 11.133 1.00 88.19 97 ALA A O 1
ATOM 733 N N . SER A 1 98 ? -5.249 10.762 9.768 1.00 82.12 98 SER A N 1
ATOM 734 C CA . SER A 1 98 ? -6.554 10.289 10.223 1.00 82.12 98 SER A CA 1
ATOM 735 C C . SER A 1 98 ? -6.523 8.825 10.644 1.00 82.12 98 SER A C 1
ATOM 737 O O . SER A 1 98 ? -6.022 7.954 9.940 1.00 82.12 98 SER A O 1
ATOM 739 N N . SER A 1 99 ? -7.116 8.542 11.802 1.00 77.56 99 SER A N 1
ATOM 740 C CA . SER A 1 99 ? -7.444 7.178 12.242 1.00 77.56 99 SER A CA 1
ATOM 741 C C . SER A 1 99 ? -8.892 6.788 11.893 1.00 77.56 99 SER A C 1
ATOM 743 O O . SER A 1 99 ? -9.372 5.760 12.358 1.00 77.56 99 SER A O 1
ATOM 745 N N . GLY A 1 100 ? -9.594 7.623 11.112 1.00 77.69 100 GLY A N 1
ATOM 746 C CA . GLY A 1 100 ? -10.989 7.445 10.696 1.00 77.69 100 GLY A CA 1
ATOM 747 C C . GLY A 1 100 ? -11.140 7.322 9.175 1.00 77.69 100 GLY A C 1
ATOM 748 O O . GLY A 1 100 ? -10.339 6.662 8.519 1.00 77.69 100 GLY A O 1
ATOM 749 N N . VAL A 1 101 ? -12.171 7.958 8.598 1.00 85.31 101 VAL A N 1
ATOM 750 C CA . VAL A 1 101 ? -12.502 7.852 7.154 1.00 85.31 101 VAL A CA 1
ATOM 751 C C . VAL A 1 101 ? -11.335 8.268 6.269 1.00 85.31 101 VAL A C 1
ATOM 753 O O . VAL A 1 101 ? -11.032 7.574 5.306 1.00 85.31 101 VAL A O 1
ATOM 756 N N . GLY A 1 102 ? -10.629 9.343 6.630 1.00 87.88 102 GLY A N 1
ATOM 757 C CA . GLY A 1 102 ? -9.465 9.797 5.869 1.00 87.88 102 GLY A CA 1
ATOM 758 C C . GLY A 1 102 ? -8.368 8.734 5.777 1.00 87.88 102 GLY A C 1
ATOM 759 O O . GLY A 1 102 ? -7.810 8.529 4.704 1.00 87.88 102 GLY A O 1
ATOM 760 N N . GLY A 1 103 ? -8.113 7.999 6.864 1.00 90.25 103 GLY A N 1
ATOM 761 C CA . GLY A 1 103 ? -7.082 6.963 6.892 1.00 90.25 103 GLY A CA 1
ATOM 762 C C . GLY A 1 103 ? -7.446 5.751 6.038 1.00 90.25 103 GLY A C 1
ATOM 763 O O . GLY A 1 103 ? -6.589 5.201 5.349 1.00 90.25 103 GLY A O 1
ATOM 764 N N . GLU A 1 104 ? -8.725 5.363 6.036 1.00 92.88 104 GLU A N 1
ATOM 765 C CA . GLU A 1 104 ? -9.241 4.305 5.158 1.00 92.88 104 GLU A CA 1
ATOM 766 C C . GLU A 1 104 ? -9.119 4.701 3.684 1.00 92.88 104 GLU A C 1
ATOM 768 O O . GLU A 1 104 ? -8.617 3.917 2.883 1.00 92.88 104 GLU A O 1
ATOM 773 N N . VAL A 1 105 ? -9.513 5.932 3.334 1.00 94.62 105 VAL A N 1
ATOM 774 C CA . VAL A 1 105 ? -9.377 6.472 1.971 1.00 94.62 105 VAL A CA 1
ATOM 775 C C . VAL A 1 105 ? -7.914 6.483 1.536 1.00 94.62 105 VAL A C 1
ATOM 777 O O . VAL A 1 105 ? -7.611 6.035 0.433 1.00 94.62 105 VAL A O 1
ATOM 780 N N . GLY A 1 106 ? -7.000 6.913 2.412 1.00 95.75 106 GLY A N 1
ATOM 781 C CA . GLY A 1 106 ? -5.562 6.844 2.156 1.00 95.75 106 GLY A CA 1
ATOM 782 C C . GLY A 1 106 ? -5.086 5.413 1.886 1.00 95.75 106 GLY A C 1
ATOM 783 O O . GLY A 1 106 ? -4.363 5.182 0.921 1.00 95.75 106 GLY A O 1
ATOM 784 N N . CYS A 1 107 ? -5.548 4.431 2.669 1.00 95.56 107 CYS A N 1
ATOM 785 C CA . CYS A 1 107 ? -5.216 3.022 2.439 1.00 95.56 107 CYS A CA 1
ATOM 786 C C . CYS A 1 107 ? -5.746 2.511 1.092 1.00 95.56 107 CYS A C 1
ATOM 788 O O . CYS A 1 107 ? -5.012 1.833 0.379 1.00 95.56 107 CYS A O 1
ATOM 790 N N . TYR A 1 108 ? -6.990 2.833 0.719 1.00 96.31 108 TYR A N 1
ATOM 791 C CA . TYR A 1 108 ? -7.549 2.432 -0.578 1.00 96.31 108 TYR A CA 1
ATOM 792 C C . TYR A 1 108 ? -6.814 3.079 -1.751 1.00 96.31 108 TYR A C 1
ATOM 794 O O . TYR A 1 108 ? -6.542 2.404 -2.742 1.00 96.31 108 TYR A O 1
ATOM 802 N N . LEU A 1 109 ? -6.454 4.358 -1.625 1.00 96.75 109 LEU A N 1
ATOM 803 C CA . LEU A 1 109 ? -5.684 5.081 -2.631 1.00 96.75 109 LEU A CA 1
ATOM 804 C C . LEU A 1 109 ? -4.313 4.422 -2.855 1.00 96.75 109 LEU A C 1
ATOM 806 O O . LEU A 1 109 ? -3.941 4.147 -3.994 1.00 96.75 109 LEU A O 1
ATOM 810 N N . LEU A 1 110 ? -3.596 4.106 -1.772 1.00 96.88 110 LEU A N 1
ATOM 811 C CA . LEU A 1 110 ? -2.292 3.442 -1.842 1.00 96.88 110 LEU A CA 1
ATOM 812 C C . LEU A 1 110 ? -2.393 1.990 -2.331 1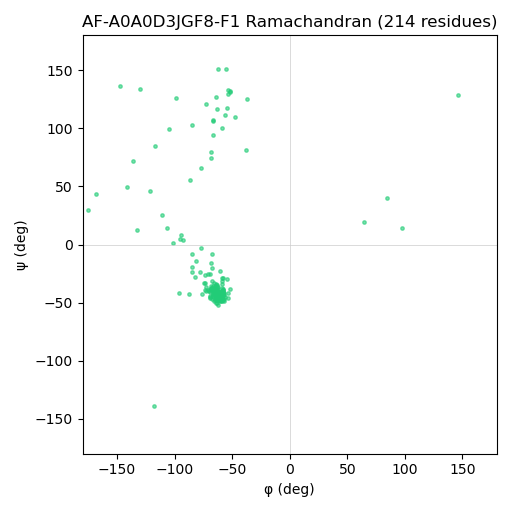.00 96.88 110 LEU A C 1
ATOM 814 O O . LEU A 1 110 ? -1.539 1.547 -3.090 1.00 96.88 110 LEU A O 1
ATOM 818 N N . LEU A 1 111 ? -3.446 1.252 -1.968 1.00 96.75 111 LEU A N 1
ATOM 819 C CA . LEU A 1 111 ? -3.697 -0.088 -2.514 1.00 96.75 111 LEU A CA 1
ATOM 820 C C . LEU A 1 111 ? -3.945 -0.041 -4.023 1.00 96.75 111 LEU A C 1
ATOM 822 O O . LEU A 1 111 ? -3.368 -0.833 -4.765 1.00 96.75 111 LEU A O 1
ATOM 826 N N . GLY A 1 112 ? -4.770 0.903 -4.481 1.00 96.25 112 GLY A N 1
ATOM 827 C CA . GLY A 1 112 ? -4.986 1.136 -5.907 1.00 96.25 112 GLY A CA 1
ATOM 828 C C . GLY A 1 112 ? -3.678 1.465 -6.624 1.00 96.25 112 GLY A C 1
ATOM 829 O O . GLY A 1 112 ? -3.408 0.921 -7.694 1.00 96.25 112 GLY A O 1
ATOM 830 N N . TRP A 1 113 ? -2.824 2.275 -5.992 1.00 96.25 113 TRP A N 1
ATOM 831 C CA . TRP A 1 113 ? -1.487 2.566 -6.499 1.00 96.25 113 TRP A CA 1
ATOM 832 C C . TRP A 1 113 ? -0.616 1.314 -6.615 1.00 96.25 113 TRP A C 1
ATOM 834 O O . TRP A 1 113 ? -0.054 1.077 -7.678 1.00 96.25 113 TRP A O 1
ATOM 844 N N . CYS A 1 114 ? -0.547 0.472 -5.579 1.00 94.94 114 CYS A N 1
ATOM 845 C CA . CYS A 1 114 ? 0.230 -0.771 -5.614 1.00 94.94 114 CYS A CA 1
ATOM 846 C C . CYS A 1 114 ? -0.213 -1.724 -6.734 1.00 94.94 114 CYS A C 1
ATOM 848 O O . CYS A 1 114 ? 0.621 -2.449 -7.270 1.00 94.94 114 CYS A O 1
ATOM 850 N N . VAL A 1 115 ? -1.498 -1.715 -7.103 1.00 93.75 115 VAL A N 1
ATOM 851 C CA . VAL A 1 115 ? -2.014 -2.502 -8.233 1.00 93.75 115 VAL A CA 1
ATOM 852 C C . VAL A 1 115 ? -1.654 -1.861 -9.571 1.00 93.75 115 VAL A C 1
ATOM 854 O O . VAL A 1 115 ? -1.261 -2.565 -10.493 1.00 93.75 115 VAL A O 1
ATOM 857 N N . TRP A 1 116 ? -1.781 -0.540 -9.694 1.00 94.94 116 TRP A N 1
ATOM 858 C CA . TRP A 1 116 ? -1.532 0.185 -10.943 1.00 94.94 116 TRP A CA 1
ATOM 859 C C . TRP A 1 116 ? -0.041 0.272 -11.304 1.00 94.94 116 TRP A C 1
ATOM 861 O O . TRP A 1 116 ? 0.349 0.115 -12.462 1.00 94.94 116 TRP A O 1
ATOM 871 N N . HIS A 1 117 ? 0.799 0.499 -10.299 1.00 93.00 117 HIS A N 1
ATOM 872 C CA . HIS A 1 117 ? 2.222 0.790 -10.426 1.00 93.00 117 HIS A CA 1
ATOM 873 C C . HIS A 1 117 ? 3.018 -0.242 -11.258 1.00 93.00 117 HIS A C 1
ATOM 875 O O . HIS A 1 117 ? 3.744 0.177 -12.164 1.00 93.00 117 HIS A O 1
ATOM 881 N N . PRO A 1 118 ? 2.862 -1.570 -11.067 1.00 93.38 118 PRO A N 1
ATOM 882 C CA . PRO A 1 118 ? 3.537 -2.565 -11.901 1.00 93.38 118 PRO A CA 1
ATOM 883 C C . PRO A 1 118 ? 3.209 -2.474 -13.390 1.00 93.38 118 PRO A C 1
ATOM 885 O O . PRO A 1 118 ? 4.081 -2.733 -14.216 1.00 93.38 118 PRO A O 1
ATOM 888 N N . PHE A 1 119 ? 1.983 -2.098 -13.755 1.00 94.00 119 PHE A N 1
ATOM 889 C CA . PHE A 1 119 ? 1.613 -1.922 -15.160 1.00 94.00 119 PHE A CA 1
ATOM 890 C C . PHE A 1 119 ? 2.226 -0.650 -15.734 1.00 94.00 119 PHE A C 1
ATOM 892 O O . PHE A 1 119 ? 2.726 -0.669 -16.854 1.00 94.00 119 PHE A O 1
ATOM 899 N N . MET A 1 120 ? 2.255 0.426 -14.944 1.00 93.56 120 MET A N 1
ATOM 900 C CA . MET A 1 120 ? 2.839 1.704 -15.349 1.00 93.56 120 MET A CA 1
ATOM 901 C C . MET A 1 120 ? 4.315 1.577 -15.754 1.00 93.56 120 MET A C 1
ATOM 903 O O . MET A 1 120 ? 4.729 2.195 -16.730 1.00 93.56 120 MET A O 1
ATOM 907 N N . TYR A 1 121 ? 5.085 0.753 -15.037 1.00 91.94 121 TYR A N 1
ATOM 908 C CA . TYR A 1 121 ? 6.502 0.494 -15.324 1.00 91.94 121 TYR A CA 1
ATOM 909 C C . TYR A 1 121 ? 6.753 -0.725 -16.229 1.00 91.94 121 TYR A C 1
ATOM 911 O O . TYR A 1 121 ? 7.905 -1.106 -16.429 1.00 91.94 121 TYR A O 1
ATOM 919 N N . GLY A 1 122 ? 5.708 -1.385 -16.739 1.00 91.38 122 GLY A N 1
ATOM 920 C CA . GLY A 1 122 ? 5.860 -2.615 -17.528 1.00 91.38 122 GLY A CA 1
ATOM 921 C C . GLY A 1 122 ? 6.441 -3.802 -16.738 1.00 91.38 122 GLY A C 1
ATOM 922 O O . GLY A 1 122 ? 6.932 -4.762 -17.325 1.00 91.38 122 GLY A O 1
ATOM 923 N N . GLN A 1 123 ? 6.380 -3.765 -15.404 1.00 92.06 123 GLN A N 1
ATOM 924 C CA . GLN A 1 123 ? 6.948 -4.767 -14.492 1.00 92.06 123 GLN A CA 1
ATOM 925 C C . GLN A 1 123 ? 5.935 -5.829 -14.039 1.00 92.06 123 GLN A C 1
ATOM 927 O O . GLN A 1 123 ? 6.269 -6.694 -13.235 1.00 92.06 123 GLN A O 1
ATOM 932 N N . ALA A 1 124 ? 4.703 -5.827 -14.557 1.00 91.25 124 ALA A N 1
ATOM 933 C CA . ALA A 1 124 ? 3.680 -6.809 -14.177 1.00 91.25 124 ALA A CA 1
ATOM 934 C C . ALA A 1 124 ? 4.074 -8.275 -14.478 1.00 91.25 124 ALA A C 1
ATOM 936 O O . ALA A 1 124 ? 3.561 -9.196 -13.847 1.00 91.25 124 ALA A O 1
ATOM 937 N N . GLY A 1 125 ? 5.000 -8.510 -15.417 1.00 90.19 125 GLY A N 1
ATOM 938 C CA . GLY A 1 125 ? 5.566 -9.840 -15.686 1.00 90.19 125 GLY A CA 1
ATOM 939 C C . GLY A 1 125 ? 6.696 -10.257 -14.732 1.00 90.19 125 GLY A C 1
ATOM 940 O O . GLY A 1 125 ? 7.059 -11.434 -14.680 1.00 90.19 125 GLY A O 1
ATOM 941 N N . ASN A 1 126 ? 7.256 -9.316 -13.969 1.00 91.19 126 ASN A N 1
ATOM 942 C CA . ASN A 1 126 ? 8.361 -9.558 -13.052 1.00 91.19 126 ASN A CA 1
ATOM 943 C C . ASN A 1 126 ? 7.829 -10.061 -11.702 1.00 91.19 126 ASN A C 1
ATOM 945 O O . ASN A 1 126 ? 7.331 -9.298 -10.877 1.00 91.19 126 ASN A O 1
ATOM 949 N N . ARG A 1 127 ? 7.948 -11.373 -11.469 1.00 88.69 127 ARG A N 1
ATOM 950 C CA . ARG A 1 127 ? 7.407 -12.036 -10.270 1.00 88.69 127 ARG A CA 1
ATOM 951 C C . ARG A 1 127 ? 7.970 -11.478 -8.966 1.00 88.69 127 ARG A C 1
ATOM 953 O O . ARG A 1 127 ? 7.227 -11.393 -7.997 1.00 88.69 127 ARG A O 1
ATOM 960 N N . GLU A 1 12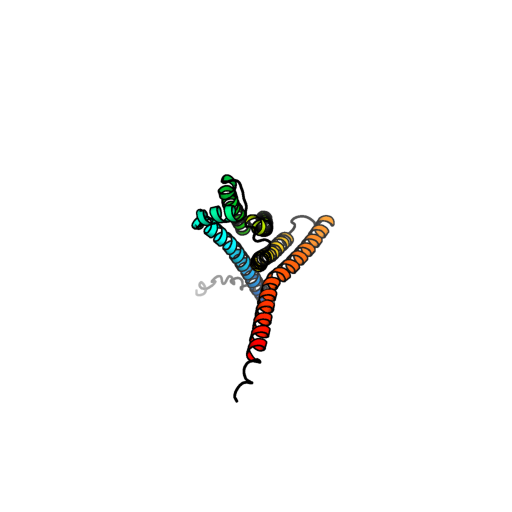8 ? 9.249 -11.117 -8.934 1.00 88.06 128 GLU A N 1
ATOM 961 C CA . GLU A 1 128 ? 9.887 -10.569 -7.731 1.00 88.06 128 GLU A CA 1
ATOM 962 C C . GLU A 1 128 ? 9.263 -9.220 -7.362 1.00 88.06 128 GLU A C 1
ATOM 964 O O . GLU A 1 128 ? 8.787 -9.042 -6.243 1.00 88.06 128 GLU A O 1
ATOM 969 N N . PHE A 1 129 ? 9.127 -8.339 -8.353 1.00 88.44 129 PHE A N 1
ATOM 970 C CA . PHE A 1 129 ? 8.502 -7.028 -8.198 1.00 88.44 129 PHE A CA 1
ATOM 971 C C . PHE A 1 129 ? 7.013 -7.112 -7.824 1.00 88.44 129 PHE A C 1
ATOM 973 O O . PHE A 1 129 ? 6.517 -6.388 -6.956 1.00 88.44 129 PHE A O 1
ATOM 980 N N . VAL A 1 130 ? 6.271 -8.026 -8.456 1.00 90.44 130 VAL A N 1
ATOM 981 C CA . VAL A 1 130 ? 4.852 -8.253 -8.140 1.00 90.44 130 VAL A CA 1
ATOM 982 C C . VAL A 1 130 ? 4.682 -8.775 -6.711 1.00 90.44 130 VAL A C 1
ATOM 984 O O . VAL A 1 130 ? 3.754 -8.370 -6.017 1.00 90.44 130 VAL A O 1
ATOM 987 N N . LEU A 1 131 ? 5.572 -9.643 -6.229 1.00 90.06 131 LEU A N 1
ATOM 988 C CA . LEU A 1 131 ? 5.497 -10.157 -4.860 1.00 90.06 131 LEU A CA 1
ATOM 989 C C . LEU A 1 131 ? 5.916 -9.117 -3.813 1.00 90.06 131 LEU A C 1
ATOM 991 O O . LEU A 1 131 ? 5.350 -9.093 -2.717 1.00 90.06 131 LEU A O 1
ATOM 995 N N . GLU A 1 132 ? 6.867 -8.243 -4.137 1.00 90.44 132 GLU A N 1
ATOM 996 C CA . GLU A 1 132 ? 7.238 -7.105 -3.292 1.00 90.44 132 GLU A CA 1
ATOM 997 C C . GLU A 1 132 ? 6.047 -6.148 -3.122 1.00 90.44 132 GLU A C 1
ATOM 999 O O . GLU A 1 132 ? 5.602 -5.877 -2.003 1.00 90.44 132 GLU A O 1
ATOM 1004 N N . THR A 1 133 ? 5.440 -5.730 -4.235 1.00 92.50 133 THR A N 1
ATOM 1005 C CA . THR A 1 133 ? 4.243 -4.872 -4.228 1.00 92.50 133 THR A CA 1
ATOM 1006 C C . THR A 1 133 ? 3.034 -5.554 -3.572 1.00 92.50 133 THR A C 1
ATOM 1008 O O . THR A 1 133 ? 2.278 -4.901 -2.844 1.00 92.50 133 THR A O 1
ATOM 1011 N N . ALA A 1 134 ? 2.874 -6.873 -3.726 1.00 92.56 134 ALA A N 1
ATOM 1012 C CA . ALA A 1 134 ? 1.855 -7.653 -3.021 1.00 92.56 134 ALA A CA 1
ATOM 1013 C C . ALA A 1 134 ? 2.086 -7.686 -1.501 1.00 92.56 134 ALA A C 1
ATOM 1015 O O . ALA A 1 134 ? 1.129 -7.594 -0.733 1.00 92.56 134 ALA A O 1
ATOM 1016 N N . THR A 1 135 ? 3.339 -7.762 -1.049 1.00 93.75 135 THR A N 1
ATOM 1017 C CA . THR A 1 135 ? 3.691 -7.751 0.381 1.00 93.75 135 THR A CA 1
ATOM 1018 C C . THR A 1 135 ? 3.377 -6.404 1.018 1.00 93.75 135 THR A C 1
ATOM 1020 O O . THR A 1 135 ? 2.743 -6.357 2.075 1.00 93.75 135 THR A O 1
ATOM 1023 N N . ILE A 1 136 ? 3.739 -5.308 0.344 1.00 93.94 136 ILE A N 1
ATOM 1024 C CA . ILE A 1 136 ? 3.393 -3.944 0.770 1.00 93.94 136 ILE A CA 1
ATOM 1025 C C . ILE A 1 136 ? 1.864 -3.783 0.827 1.00 93.94 136 ILE A C 1
ATOM 1027 O O . ILE A 1 136 ? 1.321 -3.317 1.833 1.00 93.94 136 ILE A O 1
ATOM 1031 N N . SER A 1 137 ? 1.152 -4.266 -0.198 1.00 95.19 137 SER A N 1
ATOM 1032 C CA . SER A 1 137 ? -0.318 -4.295 -0.224 1.00 95.19 137 SER A CA 1
ATOM 1033 C C . SER A 1 137 ? -0.898 -5.107 0.939 1.00 95.19 137 SER A C 1
ATOM 1035 O O . SER A 1 137 ? -1.874 -4.699 1.564 1.00 95.19 137 SER A O 1
ATOM 1037 N N . GLY A 1 138 ? -0.280 -6.236 1.291 1.00 94.38 138 GLY A N 1
ATOM 1038 C CA . GLY A 1 138 ? -0.675 -7.051 2.436 1.00 94.38 138 GLY A CA 1
ATOM 1039 C C . GLY A 1 138 ? -0.554 -6.307 3.769 1.00 94.38 138 GLY A C 1
ATOM 1040 O O . GLY A 1 138 ? -1.474 -6.356 4.590 1.00 94.38 138 GLY A O 1
ATOM 1041 N N . GLY A 1 139 ? 0.533 -5.554 3.958 1.00 94.06 139 GLY A N 1
ATOM 1042 C CA . GLY A 1 139 ? 0.715 -4.663 5.106 1.00 94.06 139 GLY A CA 1
ATOM 1043 C C . GLY A 1 139 ? -0.355 -3.566 5.183 1.00 94.06 139 GLY A C 1
ATOM 1044 O O . GLY A 1 139 ? -0.936 -3.344 6.250 1.00 94.06 139 GLY A O 1
ATOM 1045 N N . LEU A 1 140 ? -0.691 -2.950 4.045 1.00 94.94 140 LEU A N 1
ATOM 1046 C CA . LEU A 1 140 ? -1.783 -1.977 3.936 1.00 94.94 140 LEU A CA 1
ATOM 1047 C C . LEU A 1 140 ? -3.155 -2.579 4.256 1.00 94.94 140 LEU A C 1
ATOM 1049 O O . LEU A 1 140 ? -3.932 -1.948 4.966 1.00 94.94 140 LEU A O 1
ATOM 1053 N N . LEU A 1 141 ? -3.464 -3.796 3.796 1.00 95.50 141 LEU A N 1
ATOM 1054 C CA . LEU A 1 141 ? -4.726 -4.472 4.126 1.00 95.50 141 LEU A CA 1
ATOM 1055 C C . LEU A 1 141 ? -4.836 -4.748 5.630 1.00 95.50 141 LEU A C 1
ATOM 1057 O O . LEU A 1 141 ? -5.895 -4.546 6.225 1.00 95.50 141 LEU A O 1
ATOM 1061 N N . ILE A 1 142 ? -3.743 -5.155 6.281 1.00 94.50 142 ILE A N 1
ATOM 1062 C CA . ILE A 1 142 ? -3.729 -5.324 7.740 1.00 94.50 142 ILE A CA 1
ATOM 1063 C C . ILE A 1 142 ? -4.000 -3.979 8.431 1.00 94.50 142 ILE A C 1
ATOM 1065 O O . ILE A 1 142 ? -4.828 -3.926 9.344 1.00 94.50 142 ILE A O 1
ATOM 1069 N N . LEU A 1 143 ? -3.375 -2.888 7.980 1.00 93.25 143 LEU A N 1
ATOM 1070 C CA . LEU A 1 143 ? -3.630 -1.549 8.516 1.00 93.25 143 LEU A CA 1
ATOM 1071 C C . LEU A 1 143 ? -5.086 -1.105 8.291 1.00 93.25 143 LEU A C 1
ATOM 1073 O O . LEU A 1 143 ? -5.737 -0.649 9.231 1.00 93.25 143 LEU A O 1
ATOM 1077 N N . LEU A 1 144 ? -5.627 -1.313 7.090 1.00 93.75 144 LEU A N 1
ATOM 1078 C CA . LEU A 1 144 ? -7.014 -1.012 6.739 1.00 93.75 144 LEU A CA 1
ATOM 1079 C C . LEU A 1 144 ? -7.998 -1.785 7.625 1.00 93.75 144 LEU A C 1
ATOM 1081 O O . LEU A 1 144 ? -8.938 -1.198 8.157 1.00 93.75 144 LEU A O 1
ATOM 1085 N N . SER A 1 145 ? -7.760 -3.082 7.848 1.00 92.88 145 SER A N 1
ATOM 1086 C CA . SER A 1 145 ? -8.593 -3.890 8.747 1.00 92.88 145 SER A CA 1
ATOM 1087 C C . SER A 1 145 ? -8.633 -3.309 10.161 1.00 92.88 145 SER A C 1
ATOM 1089 O O . SER A 1 145 ? -9.689 -3.263 10.788 1.00 92.88 145 SER A O 1
ATOM 1091 N N . HIS A 1 146 ? -7.500 -2.796 10.646 1.00 90.25 146 HIS A N 1
ATOM 1092 C CA . HIS A 1 146 ? -7.414 -2.180 11.961 1.00 90.25 146 HIS A CA 1
ATOM 1093 C C . HIS A 1 146 ? -8.182 -0.852 12.028 1.00 90.25 146 HIS A C 1
ATOM 1095 O O . HIS A 1 146 ? -8.895 -0.617 13.002 1.00 90.25 146 HIS A O 1
ATOM 1101 N N . LEU A 1 147 ? -8.100 -0.013 10.989 1.00 89.00 147 LEU A N 1
ATOM 1102 C CA . LEU A 1 147 ? -8.868 1.236 10.904 1.00 89.00 147 LEU A CA 1
ATOM 1103 C C . LEU A 1 147 ? -10.386 0.978 10.902 1.00 89.00 147 LEU A C 1
ATOM 1105 O O . LEU A 1 147 ? -11.123 1.629 11.646 1.00 89.00 147 LEU A O 1
ATOM 1109 N N . LEU A 1 148 ? -10.844 -0.042 10.169 1.00 88.88 148 LEU A N 1
ATOM 1110 C CA . LEU A 1 148 ? -12.251 -0.459 10.169 1.00 88.88 148 LEU A CA 1
ATOM 1111 C C . LEU A 1 148 ? -12.714 -0.936 11.559 1.00 88.88 148 LEU A C 1
ATOM 1113 O O . LEU A 1 148 ? -13.814 -0.599 12.008 1.00 88.88 148 LEU A O 1
ATOM 1117 N N . LEU A 1 149 ? -11.873 -1.688 12.276 1.00 86.94 149 LEU A N 1
ATOM 1118 C CA . LEU A 1 149 ? -12.178 -2.149 13.636 1.00 86.94 149 LEU A CA 1
ATOM 1119 C C . LEU A 1 149 ? -12.205 -1.000 14.652 1.00 86.94 149 LEU A C 1
ATOM 1121 O O . LEU A 1 149 ? -13.081 -0.979 15.515 1.00 86.94 149 LEU A O 1
ATOM 1125 N N . LEU A 1 150 ? -11.290 -0.032 14.542 1.00 82.75 150 LEU A N 1
ATOM 1126 C CA . LEU A 1 150 ? -11.274 1.176 15.374 1.00 82.75 150 LEU A CA 1
ATOM 1127 C C . LEU A 1 150 ? -12.573 1.972 15.234 1.00 82.75 150 LEU A C 1
ATOM 1129 O O . LEU A 1 150 ? -13.171 2.331 16.247 1.00 82.75 150 LEU A O 1
ATOM 1133 N N . ARG A 1 151 ? -13.054 2.187 14.000 1.00 76.81 151 ARG A N 1
ATOM 1134 C CA . ARG A 1 151 ? -14.346 2.857 13.765 1.00 76.81 151 ARG A CA 1
ATOM 1135 C C . ARG A 1 151 ? -15.494 2.119 14.447 1.00 76.81 151 ARG A C 1
ATOM 1137 O O . ARG A 1 151 ? -16.394 2.748 14.990 1.00 76.81 151 ARG A O 1
ATOM 1144 N N . THR A 1 152 ? -15.451 0.794 14.430 1.00 74.31 152 THR A N 1
ATOM 1145 C CA . THR A 1 152 ? -16.509 -0.050 14.992 1.00 74.31 152 THR A CA 1
ATOM 1146 C C . THR A 1 152 ? -16.564 0.020 16.527 1.00 74.31 152 THR A C 1
ATOM 1148 O O . THR A 1 152 ? -17.613 -0.190 17.126 1.00 74.31 152 THR A O 1
ATOM 1151 N N . LYS A 1 153 ? -15.449 0.349 17.193 1.00 67.44 153 LYS A N 1
ATOM 1152 C CA . LYS A 1 153 ? -15.382 0.511 18.657 1.00 67.44 153 LYS A CA 1
ATOM 1153 C C . LYS A 1 153 ? -15.784 1.907 19.151 1.00 67.44 153 LYS A C 1
ATOM 1155 O O . LYS A 1 153 ? -15.876 2.097 20.362 1.00 67.44 153 LYS A O 1
ATOM 1160 N N . ALA A 1 154 ? -15.998 2.879 18.261 1.00 61.88 154 ALA A N 1
ATOM 1161 C CA . ALA A 1 154 ? -16.442 4.208 18.666 1.00 61.88 154 ALA A CA 1
ATOM 1162 C C . ALA A 1 154 ? -17.845 4.111 19.306 1.00 61.88 154 ALA A C 1
ATOM 1164 O O . ALA A 1 154 ? -18.737 3.511 18.702 1.00 61.88 154 ALA A O 1
ATOM 1165 N N . PRO A 1 155 ? -18.059 4.647 20.524 1.00 54.34 155 PRO A N 1
ATOM 1166 C CA . PRO A 1 155 ? -19.330 4.510 21.222 1.00 54.34 155 PRO A CA 1
ATOM 1167 C C . PRO A 1 155 ? -20.435 5.203 20.422 1.00 54.34 155 PRO A C 1
ATOM 1169 O O . PRO A 1 155 ? -20.410 6.419 20.231 1.00 54.34 155 PRO A O 1
ATOM 1172 N N . LEU A 1 156 ? -21.408 4.418 19.954 1.00 57.78 156 LEU A N 1
ATOM 1173 C CA . LEU A 1 156 ? -22.639 4.932 19.365 1.00 57.78 156 LEU A CA 1
ATOM 1174 C C . LEU A 1 156 ? -23.431 5.644 20.470 1.00 57.78 156 LEU A C 1
ATOM 1176 O O . LEU A 1 156 ? -24.149 5.027 21.255 1.00 57.78 156 LEU A O 1
ATOM 1180 N N . LEU A 1 157 ? -23.241 6.959 20.561 1.00 54.97 157 LEU A N 1
ATOM 1181 C CA . LEU A 1 157 ? -24.046 7.875 21.365 1.00 54.97 157 LEU A CA 1
ATOM 1182 C C . LEU A 1 157 ? -25.448 7.970 20.745 1.00 54.97 157 LEU A C 1
ATOM 1184 O O . LEU A 1 157 ? -25.749 8.890 19.993 1.00 54.97 157 LEU A O 1
ATOM 1188 N N . GLY A 1 158 ? -26.293 6.980 21.016 1.00 55.44 158 GLY A N 1
ATOM 1189 C CA . GLY A 1 158 ? -27.676 6.934 20.541 1.00 55.44 158 GLY A CA 1
ATOM 1190 C C . GLY A 1 158 ? -28.101 5.500 20.265 1.00 55.44 158 GLY A C 1
ATOM 1191 O O . GLY A 1 158 ? -27.380 4.774 19.590 1.00 55.44 158 GLY A O 1
ATOM 1192 N N . GLY A 1 159 ? -29.240 5.090 20.833 1.00 56.97 159 GLY A N 1
ATOM 1193 C CA . GLY A 1 159 ? -29.737 3.711 20.839 1.00 56.97 159 GLY A CA 1
ATOM 1194 C C . GLY A 1 159 ? -29.462 2.943 19.544 1.00 56.97 159 GLY A C 1
ATOM 1195 O O . GLY A 1 159 ? -29.820 3.379 18.452 1.00 56.97 159 GLY A O 1
ATOM 1196 N N . VAL A 1 160 ? -28.808 1.790 19.686 1.00 60.09 160 VAL A N 1
ATOM 1197 C CA . VAL A 1 160 ? -28.442 0.921 18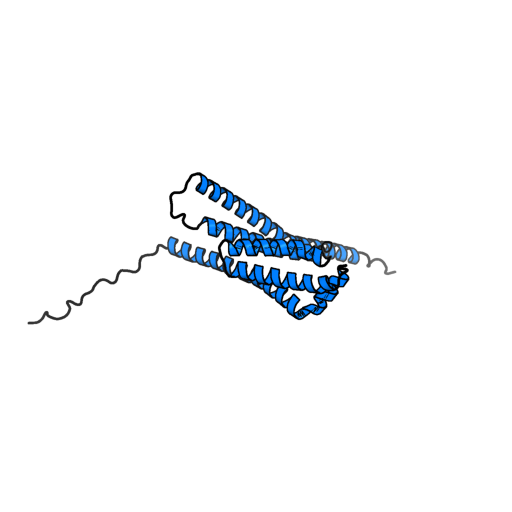.569 1.00 60.09 160 VAL A CA 1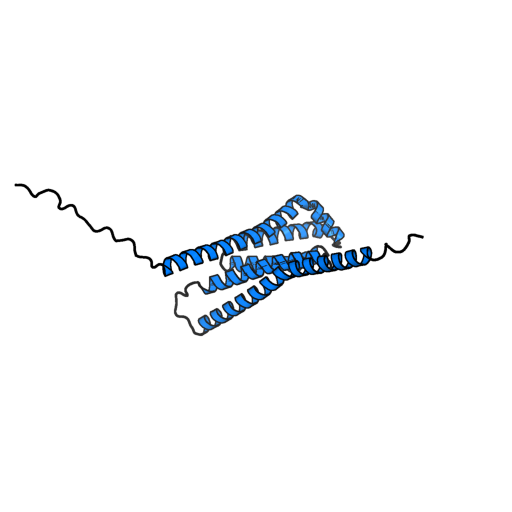
ATOM 1198 C C . VAL A 1 160 ? -29.722 0.367 17.951 1.00 60.09 160 VAL A C 1
ATOM 1200 O O . VAL A 1 160 ? -30.376 -0.504 18.524 1.00 60.09 160 VAL A O 1
ATOM 1203 N N . SER A 1 161 ? -30.093 0.872 16.776 1.00 72.25 161 SER A N 1
ATOM 1204 C CA . SER A 1 161 ? -31.105 0.212 15.958 1.00 72.25 161 SER A CA 1
ATOM 1205 C C . SER A 1 161 ? -30.590 -1.174 15.554 1.00 72.25 161 SER A C 1
ATOM 1207 O O . SER A 1 161 ? -29.384 -1.379 15.392 1.00 72.25 161 SER A O 1
ATOM 1209 N N . ALA A 1 162 ? -31.489 -2.140 15.349 1.00 71.25 162 ALA A N 1
ATOM 1210 C CA . ALA A 1 162 ? -31.099 -3.465 14.858 1.00 71.25 162 ALA A CA 1
ATOM 1211 C C . ALA A 1 162 ? -30.297 -3.383 13.539 1.00 71.25 162 ALA A C 1
ATOM 1213 O O . ALA A 1 162 ? -29.397 -4.188 13.310 1.00 71.25 162 ALA A O 1
ATOM 1214 N N . ALA A 1 163 ? -30.561 -2.358 12.717 1.00 72.62 163 ALA A N 1
ATOM 1215 C CA . ALA A 1 163 ? -29.802 -2.063 11.505 1.00 72.62 163 ALA A CA 1
ATOM 1216 C C . ALA A 1 163 ? -28.351 -1.631 11.799 1.00 72.62 163 ALA A C 1
ATOM 1218 O O . ALA A 1 163 ? -27.429 -2.136 11.164 1.00 72.62 163 ALA A O 1
ATOM 1219 N N . ALA A 1 164 ? -28.125 -0.770 12.799 1.00 71.94 164 ALA A N 1
ATOM 1220 C CA . ALA A 1 164 ? -26.781 -0.349 13.201 1.00 71.94 164 ALA A CA 1
ATOM 1221 C C . ALA A 1 164 ? -25.965 -1.506 13.809 1.00 71.94 164 ALA A C 1
ATOM 1223 O O . ALA A 1 164 ? -24.774 -1.640 13.529 1.00 71.94 164 ALA A O 1
ATOM 1224 N N . ALA A 1 165 ? -26.605 -2.390 14.587 1.00 74.94 165 ALA A N 1
ATOM 1225 C CA . ALA A 1 165 ? -25.962 -3.604 15.104 1.00 74.94 165 ALA A CA 1
ATOM 1226 C C . ALA A 1 165 ? -25.551 -4.574 13.982 1.00 74.94 165 ALA A C 1
ATOM 1228 O O . ALA A 1 165 ? -24.484 -5.189 14.045 1.00 74.94 165 ALA A O 1
ATOM 1229 N N . GLN A 1 166 ? -26.391 -4.708 12.954 1.00 79.81 166 GLN A N 1
ATOM 1230 C CA . GLN A 1 166 ? -26.107 -5.559 11.804 1.00 79.81 166 GLN A CA 1
ATOM 1231 C C . GLN A 1 166 ? -24.962 -4.988 10.951 1.00 79.81 166 GLN A C 1
ATOM 1233 O O . GLN A 1 166 ? -24.021 -5.716 10.640 1.00 79.81 166 GLN A O 1
ATOM 1238 N N . GLU A 1 167 ? -24.964 -3.681 10.666 1.00 80.69 167 GLU A N 1
ATOM 1239 C CA . GLU A 1 167 ? -23.874 -3.013 9.935 1.00 80.69 167 GLU A CA 1
ATOM 1240 C C . GLU A 1 167 ? -22.525 -3.153 10.665 1.00 80.69 167 GLU A C 1
ATOM 1242 O O . GLU A 1 167 ? -21.492 -3.446 10.056 1.00 80.69 167 GLU A O 1
ATOM 1247 N N . GLN A 1 168 ? -22.535 -3.004 11.991 1.00 80.31 168 GLN A N 1
ATOM 1248 C CA . GLN A 1 168 ? -21.378 -3.215 12.860 1.00 80.31 168 GLN A CA 1
ATOM 1249 C C . GLN A 1 168 ? -20.819 -4.640 12.710 1.00 80.31 168 GLN A C 1
ATOM 1251 O O . GLN A 1 168 ? -19.614 -4.827 12.515 1.00 80.31 168 GLN A O 1
ATOM 1256 N N . LYS A 1 169 ? -21.690 -5.655 12.751 1.00 83.75 169 LYS A N 1
ATOM 1257 C CA . LYS A 1 169 ? -21.305 -7.061 12.580 1.00 83.75 169 LYS A CA 1
ATOM 1258 C C . LYS A 1 169 ? -20.690 -7.311 11.203 1.00 83.75 169 LYS A C 1
ATOM 1260 O O . LYS A 1 169 ? -19.606 -7.893 11.118 1.00 83.75 169 LYS A O 1
ATOM 1265 N N . ASP A 1 170 ? -21.315 -6.814 10.143 1.00 85.75 170 ASP A N 1
ATOM 1266 C CA . ASP A 1 170 ? -20.839 -7.011 8.771 1.00 85.75 170 ASP A CA 1
ATOM 1267 C C . ASP A 1 170 ? -19.483 -6.325 8.531 1.00 85.75 170 ASP A C 1
ATOM 1269 O O . ASP A 1 170 ? -18.586 -6.893 7.893 1.00 85.75 170 ASP A O 1
ATOM 1273 N N . ARG A 1 171 ? -19.264 -5.151 9.135 1.00 83.25 171 ARG A N 1
ATOM 1274 C CA . ARG A 1 171 ? -17.962 -4.467 9.123 1.00 83.25 171 ARG A CA 1
ATOM 1275 C C . ARG A 1 171 ? -16.873 -5.247 9.841 1.00 83.25 171 ARG A C 1
ATOM 1277 O O . ARG A 1 171 ? -15.783 -5.388 9.286 1.00 83.25 171 ARG A O 1
ATOM 1284 N N . THR A 1 172 ? -17.145 -5.790 11.029 1.00 87.12 172 THR A N 1
ATOM 1285 C CA . THR A 1 172 ? -16.149 -6.623 11.729 1.00 87.12 172 THR A CA 1
ATOM 1286 C C . THR A 1 172 ? -15.782 -7.865 10.922 1.00 87.12 172 THR A C 1
ATOM 1288 O O . THR A 1 172 ? -14.599 -8.163 10.760 1.00 87.12 172 THR A O 1
ATOM 1291 N N . ALA A 1 173 ? -16.770 -8.550 10.336 1.00 88.94 173 ALA A N 1
ATOM 1292 C CA . ALA A 1 173 ? -16.532 -9.713 9.487 1.00 88.94 173 ALA A CA 1
ATOM 1293 C C . ALA A 1 173 ? -15.674 -9.354 8.263 1.00 88.94 173 ALA A C 1
ATOM 1295 O O . ALA A 1 173 ? -14.728 -10.071 7.928 1.00 88.94 173 ALA A O 1
ATOM 1296 N N . THR A 1 174 ? -15.961 -8.216 7.631 1.00 89.12 174 THR A N 1
ATOM 1297 C CA . THR A 1 174 ? -15.184 -7.696 6.499 1.00 89.12 174 THR A CA 1
ATOM 1298 C C . THR A 1 174 ? -13.748 -7.377 6.907 1.00 89.12 174 THR A C 1
ATOM 1300 O O . THR A 1 174 ? -12.813 -7.809 6.235 1.00 89.12 174 THR A O 1
ATOM 1303 N N . ALA A 1 175 ? -13.552 -6.702 8.041 1.00 90.38 175 ALA A N 1
ATOM 1304 C CA . ALA A 1 175 ? -12.224 -6.393 8.557 1.00 90.38 175 ALA A CA 1
ATOM 1305 C C . ALA A 1 175 ? -11.400 -7.667 8.811 1.00 90.38 175 ALA A C 1
ATOM 1307 O O . ALA A 1 175 ? -10.244 -7.738 8.398 1.00 90.38 175 ALA A O 1
ATOM 1308 N N . HIS A 1 176 ? -11.994 -8.711 9.398 1.00 91.44 176 HIS A N 1
ATOM 1309 C CA . HIS A 1 176 ? -11.307 -9.990 9.604 1.00 91.44 176 HIS A CA 1
ATOM 1310 C C . HIS A 1 176 ? -10.911 -10.679 8.290 1.00 91.44 176 HIS A C 1
ATOM 1312 O O . HIS A 1 176 ? -9.805 -11.214 8.196 1.00 91.44 176 HIS A O 1
ATOM 1318 N N . ARG A 1 177 ? -11.764 -10.631 7.258 1.00 93.12 177 ARG A N 1
ATOM 1319 C CA . ARG A 1 177 ? -11.434 -11.160 5.921 1.00 93.12 177 ARG A CA 1
ATOM 1320 C C . ARG A 1 177 ? -10.270 -10.398 5.291 1.00 93.12 177 ARG A C 1
ATOM 1322 O O . ARG A 1 177 ? -9.310 -11.020 4.846 1.00 93.12 177 ARG A O 1
ATOM 1329 N N . ILE A 1 178 ? -10.324 -9.066 5.315 1.00 93.38 178 ILE A N 1
ATOM 1330 C CA . ILE A 1 178 ? -9.251 -8.193 4.818 1.00 93.38 178 ILE A CA 1
ATOM 1331 C C . ILE A 1 178 ? -7.933 -8.497 5.546 1.00 93.38 178 ILE A C 1
ATOM 1333 O O . ILE A 1 178 ? -6.889 -8.634 4.911 1.00 93.38 178 ILE A O 1
ATOM 1337 N N . GLN A 1 179 ? -7.978 -8.672 6.868 1.00 93.81 179 GLN A N 1
ATOM 1338 C CA . GLN A 1 179 ? -6.800 -9.008 7.664 1.00 93.81 179 GLN A CA 1
ATOM 1339 C C . GLN A 1 179 ? -6.210 -10.373 7.286 1.00 93.81 179 GLN A C 1
ATOM 1341 O O . GLN A 1 179 ? -4.988 -10.512 7.216 1.00 93.81 179 GLN A O 1
ATOM 1346 N N . ALA A 1 180 ? -7.057 -11.381 7.058 1.00 93.88 180 ALA A N 1
ATOM 1347 C CA . ALA A 1 180 ? -6.615 -12.709 6.645 1.00 93.88 180 ALA A CA 1
ATOM 1348 C C . ALA A 1 180 ? -5.899 -12.655 5.289 1.00 93.88 180 ALA A C 1
ATOM 1350 O O . ALA A 1 180 ? -4.788 -13.169 5.169 1.00 93.88 180 ALA A O 1
ATOM 1351 N N . VAL A 1 181 ? -6.481 -11.955 4.308 1.00 94.12 181 VAL A N 1
ATOM 1352 C CA . VAL A 1 181 ? -5.854 -11.734 2.995 1.00 94.12 181 VAL A CA 1
ATOM 1353 C C . VAL A 1 181 ? -4.519 -11.010 3.148 1.00 94.12 181 VAL A C 1
ATOM 1355 O O . VAL A 1 181 ? -3.514 -11.461 2.604 1.00 94.12 181 VAL A O 1
ATOM 1358 N N . GLY A 1 182 ? -4.475 -9.940 3.946 1.00 93.31 182 GLY A N 1
ATOM 1359 C CA . GLY A 1 182 ? -3.245 -9.186 4.170 1.00 93.31 182 GLY A CA 1
ATOM 1360 C C . GLY A 1 182 ? -2.113 -10.044 4.741 1.00 93.31 182 GLY A C 1
ATOM 1361 O O . GLY A 1 182 ? -0.981 -9.966 4.273 1.00 93.31 182 GLY A O 1
ATOM 1362 N N . ARG A 1 183 ? -2.419 -10.942 5.687 1.00 94.19 183 ARG A N 1
ATOM 1363 C CA . ARG A 1 183 ? -1.432 -11.889 6.236 1.00 94.19 183 ARG A CA 1
ATOM 1364 C C . ARG A 1 183 ? -0.928 -12.882 5.193 1.00 94.19 183 ARG A C 1
ATOM 1366 O O . ARG A 1 183 ? 0.271 -13.137 5.148 1.00 94.19 183 ARG A O 1
ATOM 1373 N N . VAL A 1 184 ? -1.818 -13.429 4.364 1.00 92.81 184 VAL A N 1
ATOM 1374 C CA . VAL A 1 184 ? -1.434 -14.355 3.285 1.00 92.81 184 VAL A CA 1
ATOM 1375 C C . VAL A 1 184 ? -0.503 -13.661 2.290 1.00 92.81 184 VAL A C 1
ATOM 1377 O O . VAL A 1 184 ? 0.537 -14.219 1.944 1.00 92.81 184 VAL A O 1
ATOM 1380 N N . LEU A 1 185 ? -0.826 -12.427 1.890 1.00 90.88 185 LEU A N 1
ATOM 1381 C CA . LEU A 1 185 ? 0.013 -11.647 0.981 1.00 90.88 185 LEU A CA 1
ATOM 1382 C C . LEU A 1 185 ? 1.397 -11.365 1.574 1.00 90.88 185 LEU A C 1
ATOM 1384 O O . LEU A 1 185 ? 2.392 -11.588 0.894 1.00 90.88 185 LEU A O 1
ATOM 1388 N N . VAL A 1 186 ? 1.489 -10.972 2.848 1.00 91.00 186 VAL A N 1
ATOM 1389 C CA . VAL A 1 186 ? 2.789 -10.724 3.500 1.00 91.00 186 VAL A CA 1
ATOM 1390 C C . VAL A 1 186 ? 3.667 -11.979 3.535 1.00 91.00 186 VAL A C 1
ATOM 1392 O O . VAL A 1 186 ? 4.869 -11.912 3.297 1.00 91.00 186 VAL A O 1
ATOM 1395 N N . VAL A 1 187 ? 3.078 -13.144 3.813 1.00 90.06 187 VAL A N 1
ATOM 1396 C CA . VAL A 1 187 ? 3.827 -14.409 3.887 1.00 90.06 187 VAL A CA 1
ATOM 1397 C C . VAL A 1 187 ? 4.237 -14.913 2.496 1.00 90.06 187 VAL A C 1
ATOM 1399 O O . VAL A 1 187 ? 5.248 -15.603 2.366 1.00 90.06 187 VAL A O 1
ATOM 1402 N N . SER A 1 188 ? 3.497 -14.550 1.444 1.00 84.12 188 SER A N 1
ATOM 1403 C CA . SER A 1 188 ? 3.722 -15.053 0.083 1.00 84.12 188 SER A CA 1
ATOM 1404 C C . SER A 1 188 ? 5.121 -14.749 -0.472 1.00 84.12 188 SER A C 1
ATOM 1406 O O . SER A 1 188 ? 5.752 -15.644 -1.037 1.00 84.12 188 SER A O 1
ATOM 1408 N N . PHE A 1 189 ? 5.659 -13.546 -0.245 1.00 85.12 189 PHE A N 1
ATOM 1409 C CA . PHE A 1 189 ? 7.016 -13.188 -0.673 1.00 85.12 189 PHE A CA 1
ATOM 1410 C C . PHE A 1 189 ? 8.077 -14.027 0.042 1.00 85.12 189 PHE A C 1
ATOM 1412 O O . PHE A 1 189 ? 8.991 -14.550 -0.594 1.00 85.12 189 PHE A O 1
ATOM 1419 N N . PHE A 1 190 ? 7.920 -14.244 1.350 1.00 85.06 190 PHE A N 1
ATOM 1420 C CA . PHE A 1 190 ? 8.845 -15.082 2.111 1.00 85.06 190 PHE A CA 1
ATOM 1421 C C . PHE A 1 190 ? 8.838 -16.534 1.616 1.00 85.06 190 PHE A C 1
ATOM 1423 O O . PHE A 1 190 ? 9.898 -17.130 1.420 1.00 85.06 190 PHE A O 1
ATOM 1430 N N . LEU A 1 191 ? 7.651 -17.089 1.351 1.00 87.12 191 LEU A N 1
ATOM 1431 C CA . LEU A 1 191 ? 7.515 -18.435 0.790 1.00 87.12 191 LEU A CA 1
ATOM 1432 C C . LEU A 1 191 ? 8.152 -18.542 -0.598 1.00 87.12 191 LEU A C 1
ATOM 1434 O O . LEU A 1 191 ? 8.822 -19.532 -0.887 1.00 87.12 191 LEU A O 1
ATOM 1438 N N . TYR A 1 192 ? 7.994 -17.522 -1.440 1.00 85.75 192 TYR A N 1
ATOM 1439 C CA . TYR A 1 192 ? 8.621 -17.483 -2.756 1.00 85.75 192 TYR A CA 1
ATOM 1440 C C . TYR A 1 192 ? 10.153 -17.461 -2.673 1.00 85.75 192 TYR A C 1
ATOM 1442 O O . TYR A 1 192 ? 10.829 -18.240 -3.351 1.00 85.75 192 TYR A O 1
ATOM 1450 N N . VAL A 1 193 ? 10.722 -16.621 -1.806 1.00 83.19 193 VAL A N 1
ATOM 1451 C CA . VAL A 1 193 ? 12.176 -16.570 -1.587 1.00 83.19 193 VAL A CA 1
ATOM 1452 C C . VAL A 1 193 ? 12.691 -17.908 -1.044 1.00 83.19 193 VAL A C 1
ATOM 1454 O O . VAL A 1 193 ? 13.691 -18.435 -1.535 1.00 83.19 193 VAL A O 1
ATOM 1457 N N . ALA A 1 194 ? 11.987 -18.517 -0.087 1.00 84.94 194 ALA A N 1
ATOM 1458 C CA . ALA A 1 194 ? 12.349 -19.830 0.442 1.00 84.94 194 ALA A CA 1
ATOM 1459 C C . ALA A 1 194 ? 12.313 -20.924 -0.645 1.00 84.94 194 ALA A C 1
ATOM 1461 O O . ALA A 1 194 ? 13.249 -21.721 -0.765 1.00 84.94 194 ALA A O 1
ATOM 1462 N N . ALA A 1 195 ? 11.277 -20.940 -1.488 1.00 83.06 195 ALA A N 1
ATOM 1463 C CA . ALA A 1 195 ? 11.155 -21.890 -2.591 1.00 83.06 195 ALA A CA 1
ATOM 1464 C C . ALA A 1 195 ? 12.279 -21.712 -3.628 1.00 83.06 195 ALA A C 1
ATOM 1466 O O . ALA A 1 195 ? 12.941 -22.671 -4.020 1.00 83.06 195 ALA A O 1
ATOM 1467 N N . THR A 1 196 ? 12.571 -20.481 -4.047 1.00 81.81 196 THR A N 1
ATOM 1468 C CA . THR A 1 196 ? 13.626 -20.226 -5.043 1.00 81.81 196 THR A CA 1
ATOM 1469 C C . THR A 1 196 ? 15.021 -20.605 -4.534 1.00 81.81 196 THR A C 1
ATOM 1471 O O . THR A 1 196 ? 15.804 -21.205 -5.276 1.00 81.81 196 THR A O 1
ATOM 1474 N N . LYS A 1 197 ? 15.330 -20.336 -3.258 1.00 76.75 197 LYS A N 1
ATOM 1475 C CA . LYS A 1 197 ? 16.619 -20.695 -2.640 1.00 76.75 197 LYS A CA 1
ATOM 1476 C C . LYS A 1 197 ? 16.775 -22.203 -2.425 1.00 76.75 197 LYS A C 1
ATOM 1478 O O . LYS A 1 197 ? 17.848 -22.736 -2.703 1.00 76.75 197 LYS A O 1
ATOM 1483 N N . THR A 1 198 ? 15.720 -22.910 -2.017 1.00 75.50 198 THR A N 1
ATOM 1484 C CA . THR A 1 198 ? 15.749 -24.383 -1.902 1.00 75.50 198 THR A CA 1
ATOM 1485 C C . THR A 1 198 ? 15.944 -25.055 -3.264 1.00 75.50 198 THR A C 1
ATOM 1487 O O . THR A 1 198 ? 16.767 -25.963 -3.388 1.00 75.50 198 THR A O 1
ATOM 1490 N N . HIS A 1 199 ? 15.300 -24.554 -4.323 1.00 69.69 199 HIS A N 1
ATOM 1491 C CA . HIS A 1 199 ? 15.542 -25.022 -5.693 1.00 69.69 199 HIS A CA 1
ATOM 1492 C C . HIS A 1 199 ? 16.953 -24.699 -6.210 1.00 69.69 199 HIS A C 1
ATOM 1494 O O . HIS A 1 199 ? 17.510 -25.470 -6.995 1.00 69.69 199 HIS A O 1
ATOM 1500 N N . ALA A 1 200 ? 17.550 -23.577 -5.802 1.00 67.38 200 ALA A N 1
ATOM 1501 C CA . ALA A 1 200 ? 18.938 -23.260 -6.136 1.00 67.38 200 ALA A CA 1
ATOM 1502 C C . ALA A 1 200 ? 19.914 -24.238 -5.462 1.00 67.38 200 ALA A C 1
ATOM 1504 O O . ALA A 1 200 ? 20.795 -24.779 -6.129 1.00 67.38 200 ALA A O 1
ATOM 1505 N N . TRP A 1 201 ? 19.704 -24.541 -4.180 1.00 60.88 201 TRP A N 1
ATOM 1506 C CA . TRP A 1 201 ? 20.539 -25.484 -3.434 1.00 60.88 201 TRP A CA 1
ATOM 1507 C C . TRP A 1 201 ? 20.399 -26.925 -3.949 1.00 60.88 201 TRP A C 1
ATOM 1509 O O . TRP A 1 201 ? 21.398 -27.597 -4.190 1.00 60.88 201 TRP A O 1
ATOM 1519 N N . GLY A 1 202 ? 19.175 -27.367 -4.260 1.00 67.75 202 GLY A N 1
ATOM 1520 C CA . GLY A 1 202 ? 18.923 -28.682 -4.863 1.00 67.75 202 GLY A CA 1
ATOM 1521 C C . GLY A 1 202 ? 19.436 -28.844 -6.303 1.00 67.75 202 GLY A C 1
ATOM 1522 O O . GLY A 1 202 ? 19.525 -29.970 -6.799 1.00 67.75 202 GLY A O 1
ATOM 1523 N N . ARG A 1 203 ? 19.765 -27.744 -6.997 1.00 61.22 203 ARG A N 1
ATOM 1524 C CA . ARG A 1 203 ? 20.495 -27.772 -8.276 1.00 61.22 203 ARG A CA 1
ATOM 1525 C C . ARG A 1 203 ? 22.006 -27.774 -8.059 1.00 61.22 203 ARG A C 1
ATOM 1527 O O . ARG A 1 203 ? 22.682 -28.577 -8.687 1.00 61.22 203 ARG A O 1
ATOM 1534 N N . ALA A 1 204 ? 22.522 -26.961 -7.137 1.00 61.12 204 ALA A N 1
ATOM 1535 C CA . ALA A 1 204 ? 23.945 -26.947 -6.783 1.00 61.12 204 ALA A CA 1
ATOM 1536 C C . ALA A 1 204 ? 24.426 -28.313 -6.251 1.00 61.12 204 ALA A C 1
ATOM 1538 O O . ALA A 1 204 ? 25.455 -28.816 -6.694 1.00 61.12 204 ALA A O 1
ATOM 1539 N N . GLY A 1 205 ? 23.631 -28.970 -5.400 1.00 58.00 205 GLY A N 1
ATOM 1540 C CA . GLY A 1 205 ? 23.924 -30.319 -4.902 1.00 58.00 205 GLY A CA 1
ATOM 1541 C C . GLY A 1 205 ? 23.854 -31.422 -5.967 1.00 58.00 205 GLY A C 1
ATOM 1542 O O . GLY A 1 205 ? 24.454 -32.470 -5.784 1.00 58.00 205 GLY A O 1
ATOM 1543 N N . ARG A 1 206 ? 23.171 -31.195 -7.100 1.00 56.03 206 ARG A N 1
ATOM 1544 C CA . ARG A 1 206 ? 23.156 -32.133 -8.239 1.00 56.03 206 ARG A CA 1
ATOM 1545 C C . ARG A 1 206 ? 24.340 -31.954 -9.190 1.00 56.03 206 ARG A C 1
ATOM 1547 O O . ARG A 1 206 ? 24.692 -32.901 -9.877 1.00 56.03 206 ARG A O 1
ATOM 1554 N N . VAL A 1 207 ? 24.951 -30.770 -9.228 1.00 56.94 207 VAL A N 1
ATOM 1555 C CA . VAL A 1 207 ? 26.133 -30.492 -10.066 1.00 56.94 207 VAL A CA 1
ATOM 1556 C C . VAL A 1 207 ? 27.427 -30.960 -9.384 1.00 56.94 207 VAL A C 1
ATOM 1558 O O . VAL A 1 207 ? 28.357 -31.367 -10.069 1.00 56.94 207 VAL A O 1
ATOM 1561 N N . GLY A 1 208 ? 27.473 -30.994 -8.047 1.00 52.75 208 GLY A N 1
ATOM 1562 C CA . GLY A 1 208 ? 28.632 -31.476 -7.279 1.00 52.75 208 GLY A CA 1
ATOM 1563 C C . GLY A 1 208 ? 28.811 -33.000 -7.199 1.00 52.75 208 GLY A C 1
ATOM 1564 O O . GLY A 1 208 ? 29.791 -33.445 -6.623 1.00 52.75 208 GLY A O 1
ATOM 1565 N N . VAL A 1 209 ? 27.894 -33.800 -7.756 1.00 55.56 209 VAL A N 1
ATOM 1566 C CA . VAL A 1 209 ? 27.943 -35.282 -7.708 1.00 55.56 209 VAL A CA 1
ATOM 1567 C C . VAL A 1 209 ? 28.450 -35.888 -9.035 1.00 55.56 209 VAL A C 1
ATOM 1569 O O . VAL A 1 209 ? 28.532 -37.099 -9.178 1.00 55.56 209 VAL A O 1
ATOM 1572 N N . GLY A 1 210 ? 28.808 -35.061 -10.025 1.00 52.34 210 GLY A N 1
ATOM 1573 C CA . GLY A 1 210 ? 29.183 -35.513 -11.374 1.00 52.34 210 GLY A CA 1
ATOM 1574 C C . GLY A 1 210 ? 30.671 -35.437 -11.738 1.00 52.34 210 GLY A C 1
ATOM 1575 O O . GLY A 1 210 ? 30.971 -35.474 -12.928 1.00 52.34 210 GLY A O 1
ATOM 1576 N N . HIS A 1 211 ? 31.596 -35.260 -10.786 1.00 50.16 211 HIS A N 1
ATOM 1577 C CA . HIS A 1 211 ? 33.015 -35.020 -11.104 1.00 50.16 211 HIS A CA 1
ATOM 1578 C C . HIS A 1 211 ? 33.999 -35.729 -10.155 1.00 50.16 211 HIS A C 1
ATOM 1580 O O . HIS A 1 211 ? 34.910 -35.090 -9.642 1.00 50.16 211 HIS A O 1
ATOM 1586 N N . GLU A 1 212 ? 33.829 -37.034 -9.911 1.00 51.53 212 GLU A N 1
ATOM 1587 C CA . GLU A 1 212 ? 34.848 -37.849 -9.212 1.00 51.53 212 GLU A CA 1
ATOM 1588 C C . GLU A 1 212 ? 35.174 -39.202 -9.879 1.00 51.53 212 GLU A C 1
ATOM 1590 O O . GLU A 1 212 ? 35.916 -39.989 -9.306 1.00 51.53 212 GLU A O 1
ATOM 1595 N N . ASP A 1 213 ? 34.747 -39.451 -11.123 1.00 51.28 213 ASP A N 1
ATOM 1596 C CA . ASP A 1 213 ? 35.124 -40.669 -11.861 1.00 51.28 213 ASP A CA 1
ATOM 1597 C C . ASP A 1 213 ? 35.935 -40.315 -13.115 1.00 51.28 213 ASP A C 1
ATOM 1599 O O . ASP A 1 213 ? 35.402 -40.159 -14.213 1.00 51.28 213 ASP A O 1
ATOM 1603 N N . GLY A 1 214 ? 37.246 -40.135 -12.950 1.00 48.28 214 GLY A N 1
ATOM 1604 C CA . GLY A 1 214 ? 38.134 -39.824 -14.074 1.00 48.28 214 GLY A CA 1
ATOM 1605 C C . GLY A 1 214 ? 39.618 -39.764 -13.733 1.00 48.28 214 GLY A C 1
ATOM 1606 O O . GLY A 1 214 ? 40.347 -38.997 -14.353 1.00 48.28 214 GLY A O 1
ATOM 1607 N N . ALA A 1 215 ? 40.065 -40.533 -12.738 1.00 46.31 215 ALA A N 1
ATOM 1608 C CA . ALA A 1 215 ? 41.478 -40.818 -12.522 1.00 46.31 215 ALA A CA 1
ATOM 1609 C C . ALA A 1 215 ? 41.760 -42.250 -12.986 1.00 46.31 215 ALA A C 1
ATOM 1611 O O . ALA A 1 215 ? 41.453 -43.200 -12.267 1.00 46.31 215 ALA A O 1
ATOM 1612 N N . SER A 1 216 ? 42.308 -42.394 -14.193 1.00 42.75 216 SER A N 1
ATOM 1613 C CA . SER A 1 216 ? 43.169 -43.500 -14.649 1.00 42.75 216 SER A CA 1
ATOM 1614 C C . SER A 1 216 ? 43.779 -43.135 -15.995 1.00 42.75 216 SER A C 1
ATOM 1616 O O . SER A 1 216 ? 42.994 -42.821 -16.916 1.00 42.75 216 SER A O 1
#

Mean predicted aligned error: 11.32 Å

Solvent-accessible surface area (backbone atoms only — not comparable to full-atom values): 11780 Å² total; per-residue (Å²): 144,88,81,90,73,80,88,68,80,75,69,73,71,79,72,77,78,82,72,46,71,68,55,53,50,50,55,55,50,51,53,52,53,51,48,53,51,52,50,51,51,49,53,56,34,44,54,34,48,52,51,27,49,48,49,65,78,38,41,71,60,47,26,54,43,26,47,75,39,64,54,88,49,75,65,52,26,53,49,52,56,51,47,49,35,50,49,30,47,51,17,32,48,28,36,70,77,24,78,50,72,51,16,46,51,13,39,52,52,42,44,52,42,50,64,47,50,35,58,66,54,57,36,66,83,38,66,69,61,46,33,52,39,39,23,54,41,9,53,44,30,37,50,41,19,49,40,54,48,52,58,66,68,53,81,73,91,58,86,78,46,74,66,56,54,48,54,48,51,55,49,49,55,48,23,52,52,39,30,53,52,10,52,53,32,43,48,46,40,57,52,50,54,52,51,55,51,52,55,48,50,63,46,54,63,59,62,73,72,74,80,85,88,81,90,131

Radius of gyration: 28.15 Å; Cα contacts (8 Å, |Δi|>4): 168; chains: 1; bounding box: 74×69×106 Å

pLDDT: mean 82.46, std 16.0, range [40.5, 97.25]

Foldseek 3Di:
DPDPDPPPPPPPDPDDPCCDPVNVVVVVVVVVVVVVLVVLLVVLLVVLVVVLVVCVVCVVVQLVLQVVLPDPDSVCSNVVSVVSNVLSVCLSCQLVVDLEPSNLVSLVSVLVCLVVVCNSSVNPVPPLSNLVSLLSNLSSLLSNLVSLVVVLPDDPPDDQDPVNVVVSVVSNVVSVVSNVSSVCSNCVSVVVVVVVVVVVVVVVVVVVVPPDPDDD

Sequence (216 aa):
MSSLKVQLTQAAAPSPPSISFVERYKVAVEARINLKHVVAKLLIVATFVEDALRVLFTFGVQQQSMEIAGWTSPALHTLLPLLSLAVQSCGALLVLASSGVGGEVGCYLLLGWCVWHPFMYGQAGNREFVLETATISGGLLILLSHLLLLRTKAPLLGGVSAAAAQEQKDRTATAHRIQAVGRVLVVSFFLYVAATKTHAWGRAGRVGVGHEDGAS

InterPro domains:
  IPR002995 Surfeit locus 4 [PF02077] (38-196)